Protein AF-A0A2G6L4A6-F1 (afdb_monomer)

Structure (mmCIF, N/CA/C/O backbone):
data_AF-A0A2G6L4A6-F1
#
_entry.id   AF-A0A2G6L4A6-F1
#
loop_
_atom_site.group_PDB
_atom_site.id
_atom_site.type_symbol
_atom_site.label_atom_id
_atom_site.label_alt_id
_atom_site.label_comp_id
_atom_site.label_asym_id
_atom_site.label_entity_id
_atom_site.label_seq_id
_atom_site.pdbx_PDB_ins_code
_atom_site.Cartn_x
_atom_site.Cartn_y
_atom_site.Cartn_z
_atom_site.occupancy
_atom_site.B_iso_or_equiv
_atom_site.auth_seq_id
_atom_site.auth_comp_id
_atom_site.auth_asym_id
_atom_site.auth_atom_id
_atom_site.pdbx_PDB_model_num
ATOM 1 N N . MET A 1 1 ? -27.664 3.926 20.591 1.00 35.62 1 MET A N 1
ATOM 2 C CA . MET A 1 1 ? -26.324 3.433 20.212 1.00 35.62 1 MET A CA 1
ATOM 3 C C . MET A 1 1 ? -25.986 2.309 21.169 1.00 35.62 1 MET A C 1
ATOM 5 O O . MET A 1 1 ? -25.977 2.562 22.364 1.00 35.62 1 MET A O 1
ATOM 9 N N . SER A 1 2 ? -25.833 1.074 20.692 1.00 29.83 2 SER A N 1
ATOM 10 C CA . SER A 1 2 ? -25.325 -0.021 21.523 1.00 29.83 2 SER A CA 1
ATOM 11 C C . SER A 1 2 ? -23.903 0.326 21.963 1.00 29.83 2 SER A C 1
ATOM 13 O O . SER A 1 2 ? -23.045 0.570 21.116 1.00 29.83 2 SER A O 1
ATOM 15 N N . GLU A 1 3 ? -23.652 0.398 23.272 1.00 33.78 3 GLU A N 1
ATOM 16 C CA . GLU A 1 3 ? -22.296 0.575 23.795 1.00 33.78 3 GLU A CA 1
ATOM 17 C C . GLU A 1 3 ? -21.482 -0.693 23.519 1.00 33.78 3 GLU A C 1
ATOM 19 O O . GLU A 1 3 ? -21.515 -1.672 24.265 1.00 33.78 3 GLU A O 1
ATOM 24 N N . HIS A 1 4 ? -20.762 -0.701 22.400 1.00 46.22 4 HIS A N 1
ATOM 25 C CA . HIS A 1 4 ? -19.721 -1.687 22.159 1.00 46.22 4 HIS A CA 1
ATOM 26 C C . HIS A 1 4 ? -18.515 -1.309 23.019 1.00 46.22 4 HIS A C 1
ATOM 28 O O . HIS A 1 4 ? -17.746 -0.414 22.676 1.00 46.22 4 HIS A O 1
ATOM 34 N N . HIS A 1 5 ? -18.354 -1.974 24.163 1.00 50.88 5 HIS A N 1
ATOM 35 C CA . HIS A 1 5 ? -17.151 -1.818 24.971 1.00 50.88 5 HIS A CA 1
ATOM 36 C C . HIS A 1 5 ? -15.951 -2.387 24.201 1.00 50.88 5 HIS A C 1
ATOM 38 O O . HIS A 1 5 ? -15.942 -3.549 23.782 1.00 50.88 5 HIS A O 1
ATOM 44 N N . HIS A 1 6 ? -14.927 -1.565 24.002 1.00 52.50 6 HIS A N 1
ATOM 45 C CA . HIS A 1 6 ? -13.657 -1.977 23.420 1.00 52.50 6 HIS A CA 1
ATOM 46 C C . HIS A 1 6 ? -12.629 -2.106 24.541 1.00 52.50 6 HIS A C 1
ATOM 48 O O . HIS A 1 6 ? -12.447 -1.175 25.319 1.00 52.50 6 HIS A O 1
ATOM 54 N N . ASN A 1 7 ? -11.949 -3.249 24.621 1.00 60.41 7 ASN A N 1
ATOM 55 C CA . ASN A 1 7 ? -10.853 -3.466 25.565 1.00 60.41 7 ASN A CA 1
ATOM 56 C C . ASN A 1 7 ? -9.600 -3.903 24.804 1.00 60.41 7 ASN A C 1
ATOM 58 O O . ASN A 1 7 ? -9.713 -4.502 23.730 1.00 60.41 7 ASN A O 1
ATOM 62 N N . PRO A 1 8 ? -8.400 -3.606 25.331 1.00 62.50 8 PRO A N 1
ATOM 63 C CA . PRO A 1 8 ? -7.176 -4.178 24.789 1.00 62.50 8 PRO A CA 1
ATOM 64 C C . PRO A 1 8 ? -7.245 -5.708 24.826 1.00 62.50 8 PRO A C 1
ATOM 66 O O . PRO A 1 8 ? -7.778 -6.277 25.780 1.00 62.50 8 PRO A O 1
ATOM 69 N N . LEU A 1 9 ? -6.674 -6.376 23.813 1.00 57.53 9 LEU A N 1
ATOM 70 C CA . LEU A 1 9 ? -6.634 -7.847 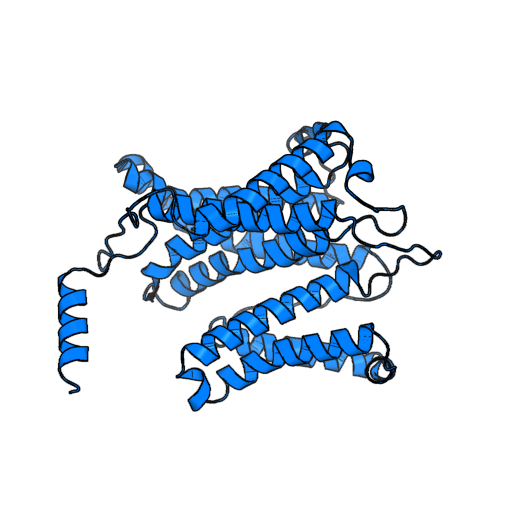23.755 1.00 57.53 9 LEU A CA 1
ATOM 71 C C . LEU A 1 9 ? -5.981 -8.446 25.019 1.00 57.53 9 LEU A C 1
ATOM 73 O O . LEU A 1 9 ? -6.350 -9.532 25.462 1.00 57.53 9 LEU A O 1
ATOM 77 N N . GLY A 1 10 ? -5.027 -7.723 25.617 1.00 58.59 10 GLY A N 1
ATOM 78 C CA . GLY A 1 10 ? -4.290 -8.172 26.795 1.00 58.59 10 GLY A CA 1
ATOM 79 C C . GLY A 1 10 ? -3.358 -9.360 26.512 1.00 58.59 10 GLY A C 1
ATOM 80 O O . GLY A 1 10 ? -3.220 -9.831 25.383 1.00 58.59 10 GLY A O 1
ATOM 81 N N . GLY A 1 11 ? -2.671 -9.833 27.556 1.00 67.69 11 GLY A N 1
ATOM 82 C CA . GLY A 1 11 ? -1.739 -10.967 27.489 1.00 67.69 11 GLY A CA 1
ATOM 83 C C . GLY A 1 11 ? -0.260 -10.582 27.341 1.00 67.69 11 GLY A C 1
ATOM 84 O O . GLY A 1 11 ? 0.119 -9.416 27.434 1.00 67.69 11 GLY A O 1
ATOM 85 N N . ARG A 1 12 ? 0.608 -11.587 27.145 1.00 71.25 12 ARG A N 1
ATOM 86 C CA . ARG A 1 12 ? 2.060 -11.379 26.991 1.00 71.25 12 ARG A CA 1
ATOM 87 C C . ARG A 1 12 ? 2.356 -10.589 25.713 1.00 71.25 12 ARG A C 1
ATOM 89 O O . ARG A 1 12 ? 1.907 -10.971 24.628 1.00 71.25 12 ARG A O 1
ATOM 96 N N . LEU A 1 13 ? 3.143 -9.518 25.837 1.00 70.12 13 LEU A N 1
ATOM 97 C CA . LEU A 1 13 ? 3.576 -8.694 24.700 1.00 70.12 13 LEU A CA 1
ATOM 98 C C . LEU A 1 13 ? 4.351 -9.538 23.680 1.00 70.12 13 LEU A C 1
ATOM 100 O O . LEU A 1 13 ? 3.986 -9.550 22.506 1.00 70.12 13 LEU A O 1
ATOM 104 N N . LEU A 1 14 ? 5.298 -10.353 24.154 1.00 72.50 14 LEU A N 1
ATOM 105 C CA . LEU A 1 14 ? 5.966 -11.393 23.372 1.00 72.50 14 LEU A CA 1
ATOM 106 C C . LEU A 1 14 ? 5.054 -12.621 23.216 1.00 72.50 14 LEU A C 1
ATOM 108 O O . LEU A 1 14 ? 4.842 -13.379 24.163 1.00 72.50 14 LEU A O 1
ATOM 112 N N . ASN A 1 15 ? 4.507 -12.814 22.017 1.00 79.19 15 ASN A N 1
ATOM 113 C CA . ASN A 1 15 ? 3.838 -14.047 21.597 1.00 79.19 15 ASN A CA 1
ATOM 114 C C . ASN A 1 15 ? 4.601 -14.685 20.431 1.00 79.19 15 ASN A C 1
ATOM 116 O O . ASN A 1 15 ? 5.436 -14.043 19.801 1.00 79.19 15 ASN A O 1
ATOM 120 N N . TRP A 1 16 ? 4.300 -15.950 20.138 1.00 81.12 16 TRP A N 1
ATOM 121 C CA . TRP A 1 16 ? 4.987 -16.690 19.081 1.00 81.12 16 TRP A CA 1
ATOM 122 C C . TRP A 1 16 ? 4.927 -16.007 17.698 1.00 81.12 16 TRP A C 1
ATOM 124 O O . TRP A 1 16 ? 5.981 -15.909 17.078 1.00 81.12 16 TRP A O 1
ATOM 134 N N . PRO A 1 17 ? 3.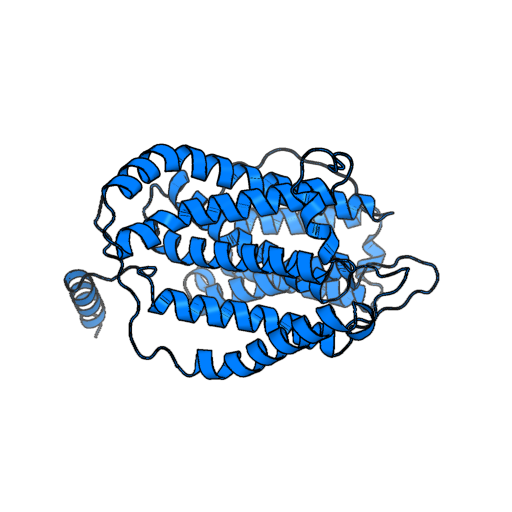792 -15.425 17.244 1.00 81.25 17 PRO A N 1
ATOM 135 C CA . PRO A 1 17 ? 3.774 -14.655 15.998 1.00 81.25 17 PRO A CA 1
ATOM 136 C C . PRO A 1 17 ? 4.745 -13.467 16.004 1.00 81.25 17 PRO A C 1
ATOM 138 O O . PRO A 1 17 ? 5.499 -13.295 15.054 1.00 81.25 17 PRO A O 1
ATOM 141 N N . LEU A 1 18 ? 4.793 -12.680 17.087 1.00 85.56 18 LEU A N 1
ATOM 142 C CA . LEU A 1 18 ? 5.739 -11.565 17.191 1.00 85.56 18 LEU A CA 1
ATOM 143 C C . LEU A 1 18 ? 7.190 -12.059 17.212 1.00 85.56 18 LEU A C 1
ATOM 145 O O . LEU A 1 18 ? 8.043 -11.455 16.581 1.00 85.56 18 LEU A O 1
ATOM 149 N N . LEU A 1 19 ? 7.470 -13.170 17.896 1.00 87.06 19 LEU A N 1
ATOM 150 C CA . LEU A 1 19 ? 8.800 -13.788 17.907 1.00 87.06 19 LEU A CA 1
ATOM 151 C C . LEU A 1 19 ? 9.217 -14.318 16.532 1.00 87.06 19 LEU A C 1
ATOM 153 O O . LEU A 1 19 ? 10.398 -14.287 16.211 1.00 87.06 19 LEU A O 1
ATOM 157 N N . PHE A 1 20 ? 8.262 -14.787 15.730 1.00 90.62 20 PHE A N 1
ATOM 158 C CA . PHE A 1 20 ? 8.510 -15.238 14.366 1.00 90.62 20 PHE A CA 1
ATOM 159 C C . PHE A 1 20 ? 8.823 -14.069 13.422 1.00 90.62 20 PHE A C 1
ATOM 161 O O . PHE A 1 20 ? 9.765 -14.156 12.642 1.00 90.62 20 PHE A O 1
ATOM 168 N N . PHE A 1 21 ? 8.074 -12.962 13.510 1.00 90.69 21 PHE A N 1
ATOM 169 C CA . PHE A 1 21 ? 8.280 -11.792 12.646 1.00 90.69 21 PHE A CA 1
ATOM 170 C C . PHE A 1 21 ? 9.405 -10.858 13.118 1.00 90.69 21 PHE A C 1
ATOM 172 O O . PHE A 1 21 ? 9.995 -10.160 12.296 1.00 90.69 21 PHE A O 1
ATOM 179 N N . ALA A 1 22 ? 9.756 -10.860 14.407 1.00 89.50 22 ALA A N 1
ATOM 180 C CA . ALA A 1 22 ? 10.770 -9.962 14.961 1.00 89.50 22 ALA A CA 1
ATOM 181 C C . ALA A 1 22 ? 12.151 -10.059 14.277 1.00 89.50 22 ALA A C 1
ATOM 183 O O . ALA A 1 22 ? 12.719 -9.006 13.995 1.00 89.50 22 ALA A O 1
ATOM 184 N N . PRO A 1 23 ? 12.705 -11.247 13.952 1.00 92.38 23 PRO A N 1
ATOM 185 C CA . PRO A 1 23 ? 13.964 -11.348 13.213 1.00 92.38 23 PRO A CA 1
ATOM 186 C C . PRO A 1 23 ? 13.912 -10.671 11.842 1.00 92.38 23 PRO A C 1
ATOM 188 O O . PRO A 1 23 ? 14.827 -9.931 11.492 1.00 92.38 23 PRO A O 1
ATOM 191 N N . PHE A 1 24 ? 12.824 -10.864 11.093 1.00 93.25 24 PHE A N 1
ATOM 192 C CA . PHE A 1 24 ? 12.630 -10.226 9.790 1.00 93.25 24 PHE A CA 1
ATOM 193 C C . PHE A 1 24 ? 12.478 -8.710 9.925 1.00 93.25 24 PHE A C 1
ATOM 195 O O . PHE A 1 24 ? 13.078 -7.968 9.156 1.00 93.25 24 PHE A O 1
ATOM 202 N N . ALA A 1 25 ? 11.753 -8.244 10.945 1.00 91.25 25 ALA A N 1
ATOM 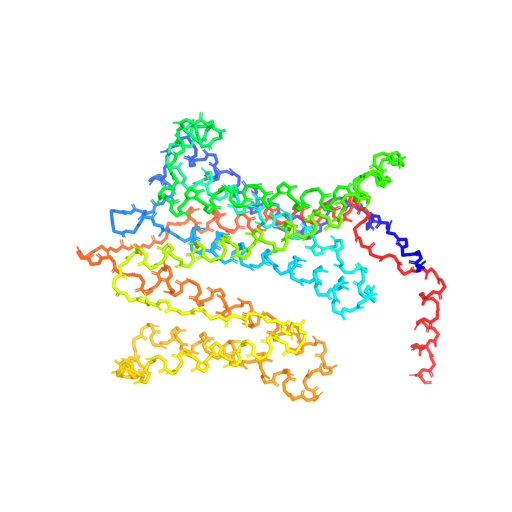203 C CA . ALA A 1 25 ? 11.630 -6.820 11.236 1.00 91.25 25 ALA A CA 1
ATOM 204 C C . ALA A 1 25 ? 12.990 -6.190 11.590 1.00 91.25 25 ALA A C 1
ATOM 206 O O . ALA A 1 25 ? 13.319 -5.115 11.095 1.00 91.25 25 ALA A O 1
ATOM 207 N N . MET A 1 26 ? 13.813 -6.871 12.395 1.00 92.25 26 MET A N 1
ATOM 208 C CA . MET A 1 26 ? 15.169 -6.415 12.728 1.00 92.25 26 MET A CA 1
ATOM 209 C C . MET A 1 26 ? 16.087 -6.385 11.501 1.00 92.25 26 MET A C 1
ATOM 211 O O . MET A 1 26 ? 16.837 -5.425 11.338 1.00 92.25 26 MET A O 1
ATOM 215 N N . LEU A 1 27 ? 16.007 -7.390 10.624 1.00 92.50 27 LEU A N 1
ATOM 216 C CA . LEU A 1 27 ? 16.732 -7.395 9.350 1.00 92.50 27 LEU A CA 1
ATOM 217 C C . LEU A 1 27 ? 16.280 -6.246 8.442 1.00 92.50 27 LEU A C 1
ATOM 219 O O . LEU A 1 27 ? 17.127 -5.547 7.898 1.00 92.50 27 LEU A O 1
ATOM 223 N N . GLY A 1 28 ? 14.974 -5.991 8.338 1.00 90.75 28 GLY A N 1
ATOM 224 C CA . GLY A 1 28 ? 14.438 -4.848 7.595 1.00 90.75 28 GLY A CA 1
ATOM 225 C C . GLY A 1 28 ? 14.983 -3.518 8.110 1.00 90.75 28 GLY A C 1
ATOM 226 O O . GLY A 1 28 ? 15.489 -2.714 7.334 1.00 90.75 28 GLY A O 1
ATOM 227 N N . ILE A 1 29 ? 14.966 -3.316 9.431 1.00 90.69 29 ILE A N 1
ATOM 228 C CA . ILE A 1 29 ? 15.546 -2.128 10.074 1.00 90.69 29 ILE A CA 1
ATOM 229 C C . ILE A 1 29 ? 17.046 -2.018 9.769 1.00 90.69 29 ILE A C 1
ATOM 231 O O . ILE A 1 29 ? 17.529 -0.936 9.443 1.00 90.69 29 ILE A O 1
ATOM 235 N N . PHE A 1 30 ? 17.787 -3.124 9.835 1.00 92.62 30 PHE A N 1
ATOM 236 C CA . PHE A 1 30 ? 19.209 -3.138 9.501 1.00 92.62 30 PHE A CA 1
ATOM 237 C C . PHE A 1 30 ? 19.462 -2.703 8.050 1.00 92.62 30 PHE A C 1
ATOM 239 O O . PHE A 1 30 ? 20.295 -1.828 7.817 1.00 92.62 30 PHE A O 1
ATOM 246 N N . VAL A 1 31 ? 18.711 -3.246 7.088 1.00 91.00 31 VAL A N 1
ATOM 247 C CA . VAL A 1 31 ? 18.835 -2.880 5.668 1.00 91.00 31 VAL A CA 1
ATOM 248 C C . VAL A 1 31 ? 18.434 -1.417 5.433 1.00 91.00 31 VAL A C 1
ATOM 250 O O . VAL A 1 31 ? 19.096 -0.715 4.671 1.00 91.00 31 VAL A O 1
ATOM 253 N N . ILE A 1 32 ? 17.422 -0.910 6.146 1.00 90.12 32 ILE A N 1
ATOM 254 C CA . ILE A 1 32 ? 17.046 0.514 6.143 1.00 90.12 32 ILE A CA 1
ATOM 255 C C . ILE A 1 32 ? 18.236 1.389 6.563 1.00 90.12 32 ILE A C 1
ATOM 257 O O . ILE A 1 32 ? 18.569 2.356 5.877 1.00 90.12 32 ILE A O 1
ATOM 261 N N . PHE A 1 33 ? 18.922 1.049 7.657 1.00 90.44 33 PHE A N 1
ATOM 262 C CA . PHE A 1 33 ? 20.107 1.795 8.090 1.00 90.44 33 PHE A CA 1
ATOM 263 C C . PHE A 1 33 ? 21.274 1.662 7.108 1.00 90.44 33 PHE A C 1
ATOM 265 O O . PHE A 1 33 ? 21.922 2.664 6.802 1.00 90.44 33 PHE A O 1
ATOM 272 N N . HIS A 1 34 ? 21.509 0.461 6.573 1.00 90.38 34 HIS A N 1
ATOM 273 C CA . HIS A 1 34 ? 22.522 0.220 5.545 1.00 90.38 34 HIS A CA 1
ATOM 274 C C . HIS A 1 34 ? 22.293 1.133 4.331 1.00 90.38 34 HIS A C 1
ATOM 276 O O . HIS A 1 34 ? 23.190 1.873 3.926 1.00 90.38 34 HIS A O 1
ATOM 282 N N . ARG A 1 35 ? 21.049 1.203 3.842 1.00 89.50 35 ARG A N 1
ATOM 283 C CA . ARG A 1 35 ? 20.628 2.113 2.772 1.00 89.50 35 ARG A CA 1
ATOM 284 C C . ARG A 1 35 ? 20.931 3.569 3.112 1.00 89.50 35 ARG A C 1
ATOM 286 O O . ARG A 1 35 ? 21.488 4.285 2.283 1.00 89.50 35 ARG A O 1
ATOM 293 N N . LEU A 1 36 ? 20.534 4.044 4.295 1.00 88.88 36 LEU A N 1
ATOM 294 C CA . LEU A 1 36 ? 20.667 5.463 4.662 1.00 88.88 36 LEU A CA 1
ATOM 295 C C . LEU A 1 36 ? 22.125 5.931 4.750 1.00 88.88 36 LEU A C 1
ATOM 297 O O . LEU A 1 36 ? 22.382 7.111 4.509 1.00 88.88 36 LEU A O 1
ATOM 301 N N . ILE A 1 37 ? 23.048 5.022 5.078 1.00 89.44 37 ILE A N 1
ATOM 302 C CA . ILE A 1 37 ? 24.478 5.309 5.247 1.00 89.44 37 ILE A CA 1
ATOM 303 C C . ILE A 1 37 ? 25.246 5.133 3.931 1.00 89.44 37 ILE A C 1
ATOM 305 O O . ILE A 1 37 ? 26.029 6.005 3.562 1.00 89.44 37 ILE A O 1
ATOM 309 N N . PHE A 1 38 ? 25.026 4.024 3.218 1.00 88.69 38 PHE A N 1
ATOM 310 C CA . PHE A 1 38 ? 25.814 3.646 2.035 1.00 88.69 38 PHE A CA 1
ATOM 311 C C . PHE A 1 38 ? 25.158 4.034 0.700 1.00 88.69 38 PHE A C 1
ATOM 313 O O . PHE A 1 38 ? 25.783 3.932 -0.355 1.00 88.69 38 PHE A O 1
ATOM 320 N N . GLY A 1 39 ? 23.923 4.536 0.736 1.00 86.94 39 GLY A N 1
ATOM 321 C CA . GLY A 1 39 ? 23.181 4.999 -0.433 1.00 86.94 39 GLY A CA 1
ATOM 322 C C . GLY A 1 39 ? 22.364 3.904 -1.123 1.00 86.94 39 GLY A C 1
ATOM 323 O O . GLY A 1 39 ? 22.416 2.725 -0.780 1.00 86.94 39 GLY A O 1
ATOM 324 N N . ILE A 1 40 ? 21.578 4.309 -2.126 1.00 85.00 40 ILE A N 1
ATOM 325 C CA . ILE A 1 40 ? 20.587 3.433 -2.773 1.00 85.00 40 ILE A CA 1
ATOM 326 C C . ILE A 1 40 ? 21.228 2.300 -3.591 1.00 85.00 40 ILE A C 1
ATOM 328 O O . ILE A 1 40 ? 20.715 1.186 -3.601 1.00 85.00 40 ILE A O 1
ATOM 332 N N . GLY A 1 41 ? 22.380 2.552 -4.223 1.00 83.75 41 GLY A N 1
ATOM 333 C CA . GLY A 1 41 ? 23.077 1.561 -5.053 1.00 83.75 41 GLY A CA 1
ATOM 334 C C . GLY A 1 41 ? 23.740 0.431 -4.256 1.00 83.75 41 GLY A C 1
ATOM 335 O O . GLY A 1 41 ? 24.021 -0.629 -4.816 1.00 83.75 41 GLY A O 1
ATOM 336 N N . ALA A 1 42 ? 23.960 0.623 -2.949 1.00 85.12 42 ALA A N 1
A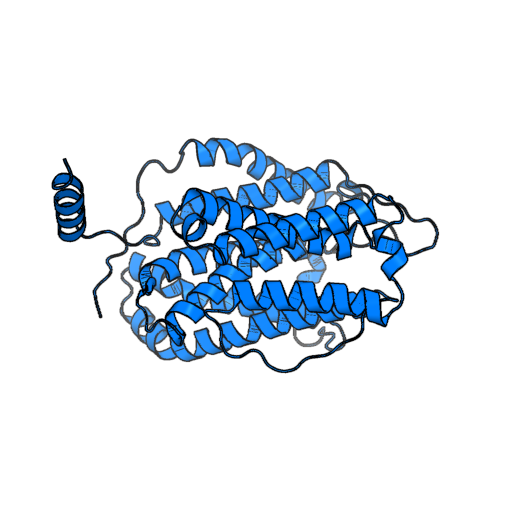TOM 337 C CA . ALA A 1 42 ? 24.450 -0.440 -2.072 1.00 85.12 42 ALA A CA 1
ATOM 338 C C . ALA A 1 42 ? 23.397 -1.546 -1.907 1.00 85.12 42 ALA A C 1
ATOM 340 O O . ALA A 1 42 ? 23.730 -2.726 -1.932 1.00 85.12 42 ALA A O 1
ATOM 341 N N . VAL A 1 43 ? 22.127 -1.143 -1.830 1.00 86.94 43 VAL A N 1
ATOM 342 C CA . VAL A 1 43 ? 21.001 -2.014 -1.469 1.00 86.94 43 VAL A CA 1
ATOM 343 C C . VAL A 1 43 ? 20.209 -2.471 -2.693 1.00 86.94 43 VAL A C 1
ATOM 345 O O . VAL A 1 43 ? 19.591 -3.530 -2.662 1.00 86.94 43 VAL A O 1
ATOM 348 N N . THR A 1 44 ? 20.274 -1.716 -3.795 1.00 86.69 44 THR A N 1
ATOM 349 C CA . THR A 1 44 ? 19.499 -1.987 -5.016 1.00 86.69 44 THR A CA 1
ATOM 350 C C . THR A 1 44 ? 20.338 -2.251 -6.247 1.00 86.69 44 THR A C 1
ATOM 352 O O . THR A 1 44 ? 21.497 -1.835 -6.315 1.00 86.69 44 THR A O 1
ATOM 355 N N . ASP A 1 45 ? 19.723 -2.892 -7.240 1.00 86.88 45 ASP A N 1
ATOM 356 C CA . ASP A 1 45 ? 20.225 -2.959 -8.620 1.00 86.88 45 ASP A CA 1
ATOM 357 C C . ASP A 1 45 ? 19.535 -1.964 -9.571 1.00 86.88 45 ASP A C 1
ATOM 359 O O . ASP A 1 45 ? 19.397 -2.216 -10.770 1.00 86.88 45 ASP A O 1
ATOM 363 N N . LEU A 1 46 ? 19.064 -0.826 -9.045 1.00 86.31 46 LEU A N 1
ATOM 364 C CA . LEU A 1 46 ? 18.441 0.209 -9.871 1.00 86.31 46 LEU A CA 1
ATOM 365 C C . LEU A 1 46 ? 19.435 0.768 -10.888 1.00 86.31 46 LEU A C 1
ATOM 367 O O . LEU A 1 46 ? 20.626 0.939 -10.616 1.00 86.31 46 LEU A O 1
ATOM 371 N N . ASN A 1 47 ? 18.923 1.110 -12.065 1.00 84.81 47 ASN A N 1
ATOM 372 C CA . ASN A 1 47 ? 19.714 1.671 -13.153 1.00 84.81 47 ASN A CA 1
ATOM 373 C C . ASN A 1 47 ? 18.931 2.757 -13.900 1.00 84.81 47 ASN A C 1
ATOM 375 O O . ASN A 1 47 ? 17.773 3.028 -13.599 1.00 84.81 47 ASN A O 1
ATOM 379 N N . GLY A 1 48 ? 19.573 3.396 -14.882 1.00 78.88 48 GLY A N 1
ATOM 380 C CA . GLY A 1 48 ? 18.979 4.513 -15.624 1.00 78.88 48 GLY A CA 1
ATOM 381 C C . GLY A 1 48 ? 17.672 4.183 -16.358 1.00 78.88 48 GLY A C 1
ATOM 382 O O . GLY A 1 48 ? 16.909 5.101 -16.638 1.00 78.88 48 GLY A O 1
ATOM 383 N N . GLY A 1 49 ? 17.402 2.905 -16.648 1.00 76.75 49 GLY A N 1
ATOM 384 C CA . GLY A 1 49 ? 16.140 2.454 -17.237 1.00 76.75 49 GLY A CA 1
ATOM 385 C C . GLY A 1 49 ? 15.098 2.009 -16.207 1.00 76.75 49 GLY A C 1
ATOM 386 O O . GLY A 1 49 ? 13.909 2.250 -16.406 1.00 76.75 49 GLY A O 1
ATOM 387 N N . TYR A 1 50 ? 15.530 1.388 -15.106 1.00 80.56 50 TYR A N 1
ATOM 388 C CA . TYR A 1 50 ? 14.670 0.924 -14.011 1.00 80.56 50 TYR A CA 1
ATOM 389 C C . TYR A 1 50 ? 14.900 1.782 -12.762 1.00 80.56 50 TYR A C 1
ATOM 391 O O . TYR A 1 50 ? 15.706 1.412 -11.903 1.00 80.56 50 TYR A O 1
ATOM 399 N N . PRO A 1 51 ? 14.212 2.937 -12.655 1.00 78.81 51 PRO A N 1
ATOM 400 C CA . PRO A 1 51 ? 14.331 3.821 -11.501 1.00 78.81 51 PRO A CA 1
ATOM 401 C C . PRO A 1 51 ? 13.575 3.296 -10.276 1.00 78.81 51 PRO A C 1
ATOM 403 O O . PRO A 1 51 ? 13.869 3.729 -9.166 1.00 78.81 51 PRO A O 1
ATOM 406 N N . TRP A 1 52 ? 12.626 2.371 -10.463 1.00 79.56 52 TRP A N 1
ATOM 407 C CA . TRP A 1 52 ? 11.854 1.742 -9.392 1.00 79.56 52 TRP A CA 1
ATOM 408 C C . TRP A 1 52 ? 12.058 0.237 -9.382 1.00 79.56 52 TRP A C 1
ATOM 410 O O . TRP A 1 52 ? 11.948 -0.428 -10.411 1.00 79.56 52 TRP A O 1
ATOM 420 N N . GLY A 1 53 ? 12.343 -0.276 -8.190 1.00 80.44 53 GLY A N 1
ATOM 421 C CA . GLY A 1 53 ? 12.619 -1.684 -7.955 1.00 80.44 53 GLY A CA 1
ATOM 422 C C . GLY A 1 53 ? 11.467 -2.385 -7.254 1.00 80.44 53 GLY A C 1
ATOM 423 O O . GLY A 1 53 ? 10.352 -1.866 -7.130 1.00 80.44 53 GLY A O 1
ATOM 424 N N . LEU A 1 54 ? 11.767 -3.574 -6.743 1.00 84.56 54 LEU A N 1
ATOM 425 C CA . LEU A 1 54 ? 10.821 -4.437 -6.054 1.00 84.56 54 LEU A CA 1
ATOM 426 C C . LEU A 1 54 ? 10.135 -3.725 -4.887 1.00 84.56 54 LEU A C 1
ATOM 428 O O . LEU A 1 54 ? 8.924 -3.857 -4.741 1.00 84.56 54 LEU A O 1
ATOM 432 N N . TRP A 1 55 ? 10.863 -2.937 -4.095 1.00 80.88 55 TRP A N 1
ATOM 433 C CA . TRP A 1 55 ? 10.284 -2.290 -2.918 1.00 80.88 55 TRP A CA 1
ATOM 434 C C . TRP A 1 55 ? 9.253 -1.201 -3.262 1.00 80.88 55 TRP A C 1
ATOM 436 O O . TRP A 1 55 ? 8.308 -0.992 -2.509 1.00 80.88 55 TRP A O 1
ATOM 446 N N . ILE A 1 56 ? 9.350 -0.529 -4.420 1.00 81.50 56 ILE A N 1
ATOM 447 C CA . ILE A 1 56 ? 8.322 0.440 -4.844 1.00 81.50 56 ILE A CA 1
ATOM 448 C C . ILE A 1 56 ? 7.144 -0.315 -5.446 1.00 81.50 56 ILE A C 1
ATOM 450 O O . ILE A 1 56 ? 5.991 -0.052 -5.099 1.00 81.50 56 ILE A O 1
ATOM 454 N N . ALA A 1 57 ? 7.434 -1.295 -6.304 1.00 79.50 57 ALA A N 1
ATOM 455 C CA . ALA A 1 57 ? 6.436 -2.163 -6.919 1.00 79.50 57 ALA A CA 1
ATOM 456 C C . ALA A 1 57 ? 5.578 -2.902 -5.883 1.00 79.50 57 ALA A C 1
ATOM 458 O O . ALA A 1 57 ? 4.372 -3.041 -6.062 1.00 79.50 57 ALA A O 1
ATOM 459 N N . PHE A 1 58 ? 6.182 -3.365 -4.793 1.00 82.88 58 PHE A N 1
ATOM 460 C CA . PHE A 1 58 ? 5.506 -4.142 -3.767 1.00 82.88 58 PHE A CA 1
ATOM 461 C C . PHE A 1 58 ? 5.091 -3.275 -2.572 1.00 82.88 58 PHE A C 1
ATOM 463 O O . PHE A 1 58 ? 3.897 -3.095 -2.341 1.00 82.88 58 PHE A O 1
ATOM 470 N N . ASP A 1 59 ? 6.031 -2.679 -1.834 1.00 80.00 59 ASP A N 1
ATOM 471 C CA . ASP A 1 59 ? 5.710 -2.025 -0.555 1.00 80.00 59 ASP A CA 1
ATOM 472 C C . ASP A 1 59 ? 4.875 -0.755 -0.748 1.00 80.00 59 ASP A C 1
ATOM 474 O O . ASP A 1 59 ? 3.928 -0.505 0.001 1.00 80.00 59 ASP A O 1
ATOM 478 N N . LEU A 1 60 ? 5.180 0.037 -1.780 1.00 80.00 60 LEU A N 1
ATOM 479 C CA . LEU A 1 60 ? 4.420 1.250 -2.061 1.00 80.00 60 LEU A CA 1
ATOM 480 C C . LEU A 1 60 ? 3.159 0.947 -2.872 1.00 80.00 60 LEU A C 1
ATOM 482 O O . LEU A 1 60 ? 2.061 1.293 -2.450 1.00 80.00 60 LEU A O 1
ATOM 486 N N . LEU A 1 61 ? 3.281 0.298 -4.027 1.00 72.94 61 LEU A N 1
ATOM 487 C CA . LEU A 1 61 ? 2.159 0.125 -4.951 1.00 72.94 61 LEU A CA 1
ATOM 488 C C . LEU A 1 61 ? 1.163 -0.945 -4.492 1.00 72.94 61 LEU A C 1
ATOM 490 O O . LEU A 1 61 ? -0.042 -0.697 -4.529 1.00 72.94 61 LEU A O 1
ATOM 494 N N . VAL A 1 62 ? 1.618 -2.112 -4.041 1.00 77.19 62 VAL A N 1
ATOM 495 C CA . VAL A 1 62 ? 0.716 -3.155 -3.522 1.00 77.19 62 VAL A CA 1
ATOM 496 C C . VAL A 1 62 ? 0.306 -2.832 -2.085 1.00 77.19 62 VAL A C 1
ATOM 498 O O . VAL A 1 62 ? -0.889 -2.797 -1.783 1.00 77.19 62 VAL A O 1
ATOM 501 N N . GLY A 1 63 ? 1.278 -2.526 -1.221 1.00 78.00 63 GLY A N 1
ATOM 502 C CA . GLY A 1 63 ? 1.063 -2.295 0.209 1.00 78.00 63 GLY A CA 1
ATOM 503 C C . GLY A 1 63 ? 0.082 -1.159 0.504 1.00 78.00 63 GLY A C 1
ATOM 504 O O . GLY A 1 63 ? -0.895 -1.360 1.230 1.00 78.00 63 GLY A O 1
ATOM 505 N N . THR A 1 64 ? 0.247 0.014 -0.121 1.00 76.62 64 THR A N 1
ATOM 506 C CA . THR A 1 64 ? -0.713 1.118 0.088 1.00 76.62 64 THR A CA 1
ATOM 507 C C . THR A 1 64 ? -2.094 0.811 -0.486 1.00 76.62 64 THR A C 1
ATOM 509 O O . THR A 1 64 ? -3.094 1.212 0.105 1.00 76.62 64 THR A O 1
ATOM 512 N N . GLY A 1 65 ? -2.173 0.045 -1.582 1.00 73.62 65 GLY A N 1
ATOM 513 C CA . GLY A 1 65 ? -3.440 -0.428 -2.145 1.00 73.62 65 GLY A CA 1
ATOM 514 C C . GLY A 1 65 ? -4.215 -1.319 -1.170 1.00 73.62 65 GLY A C 1
ATOM 515 O O . GLY A 1 65 ? -5.432 -1.189 -1.040 1.00 73.62 65 GLY A O 1
ATOM 516 N N . PHE A 1 66 ? -3.516 -2.177 -0.423 1.00 76.62 66 PHE A N 1
ATOM 517 C CA . PHE A 1 66 ? -4.122 -2.972 0.648 1.00 76.62 66 PHE A CA 1
ATOM 518 C C . PHE A 1 66 ? -4.518 -2.119 1.853 1.00 76.62 66 PHE A C 1
ATOM 520 O O . PHE A 1 66 ? -5.596 -2.323 2.420 1.00 76.62 66 PHE A O 1
ATOM 527 N N . ALA A 1 67 ? -3.709 -1.115 2.197 1.00 79.19 67 ALA A N 1
ATOM 528 C CA . ALA A 1 67 ? -4.015 -0.180 3.273 1.00 79.19 67 ALA A CA 1
ATOM 529 C C . ALA A 1 67 ? -5.333 0.583 3.023 1.00 79.19 67 ALA A C 1
ATOM 531 O O . ALA A 1 67 ? -6.102 0.801 3.962 1.00 79.19 67 ALA A O 1
ATOM 532 N N . CYS A 1 68 ? -5.670 0.898 1.760 1.00 73.56 68 CYS A N 1
ATOM 533 C CA . CYS A 1 68 ? -6.947 1.524 1.381 1.00 73.56 68 CYS A CA 1
ATOM 534 C C . CYS A 1 68 ? -8.186 0.742 1.853 1.00 73.56 68 CYS A C 1
ATOM 536 O O . CYS A 1 68 ? -9.243 1.340 2.079 1.00 73.56 68 CYS A O 1
ATOM 538 N N . GLY A 1 69 ? -8.078 -0.583 2.010 1.00 70.50 69 GLY A N 1
ATOM 539 C CA . GLY A 1 69 ? -9.192 -1.440 2.417 1.00 70.50 69 GLY A CA 1
ATOM 540 C C . GLY A 1 69 ? -9.772 -1.065 3.783 1.00 70.50 69 GLY A C 1
ATOM 541 O O . GLY A 1 69 ? -10.982 -1.177 3.988 1.00 70.50 69 GLY A O 1
ATOM 542 N N . GLY A 1 70 ? -8.939 -0.556 4.697 1.00 71.62 70 GLY A N 1
ATOM 543 C CA . GLY A 1 70 ? -9.388 -0.144 6.025 1.00 71.62 70 GLY A CA 1
ATOM 544 C C . GLY A 1 70 ? -10.325 1.067 5.991 1.00 71.62 70 GLY A C 1
ATOM 545 O O . GLY A 1 70 ? -11.365 1.073 6.652 1.00 71.62 70 GLY A O 1
ATOM 546 N N . TRP A 1 71 ? -10.004 2.048 5.148 1.00 72.38 71 TRP A N 1
ATOM 547 C CA . TRP A 1 71 ? -10.861 3.204 4.895 1.00 72.38 71 TRP A CA 1
ATOM 548 C C . TRP A 1 71 ? -12.133 2.836 4.124 1.00 72.38 71 TRP A C 1
ATOM 550 O O . TRP A 1 71 ? -13.227 3.235 4.525 1.00 72.38 71 TRP A O 1
ATOM 560 N N . ALA A 1 72 ? -12.022 2.022 3.069 1.00 71.06 72 ALA A N 1
ATOM 561 C CA . ALA A 1 72 ? -13.182 1.594 2.287 1.00 71.06 72 ALA A CA 1
ATOM 562 C C . ALA A 1 72 ? -14.206 0.844 3.158 1.00 71.06 72 ALA A C 1
ATOM 564 O O . ALA A 1 72 ? -15.418 1.051 3.035 1.00 71.06 72 ALA A O 1
ATOM 565 N N . LEU A 1 73 ? -13.724 0.017 4.092 1.00 70.31 73 LEU A N 1
ATOM 566 C CA . LEU A 1 73 ? -14.559 -0.657 5.081 1.00 70.31 73 LEU A CA 1
ATOM 567 C C . LEU A 1 73 ? -15.208 0.340 6.051 1.00 70.31 73 LEU A C 1
ATOM 569 O O . LEU A 1 73 ? -16.415 0.259 6.272 1.00 70.31 73 LEU A O 1
ATOM 573 N N . ALA A 1 74 ? -14.451 1.297 6.595 1.00 69.81 74 ALA A N 1
ATOM 574 C CA . ALA A 1 74 ? -14.995 2.325 7.484 1.00 69.81 74 ALA A CA 1
ATOM 575 C C . ALA A 1 74 ? -16.119 3.125 6.806 1.00 69.81 74 ALA A C 1
ATOM 577 O O . ALA A 1 74 ? -17.218 3.241 7.351 1.00 69.81 74 ALA A O 1
ATOM 578 N N . TRP A 1 75 ? -15.885 3.593 5.579 1.00 69.38 75 TRP A N 1
ATOM 579 C CA . TRP A 1 75 ? -16.869 4.331 4.791 1.00 69.38 75 TRP A CA 1
ATOM 580 C C . TRP A 1 75 ? -18.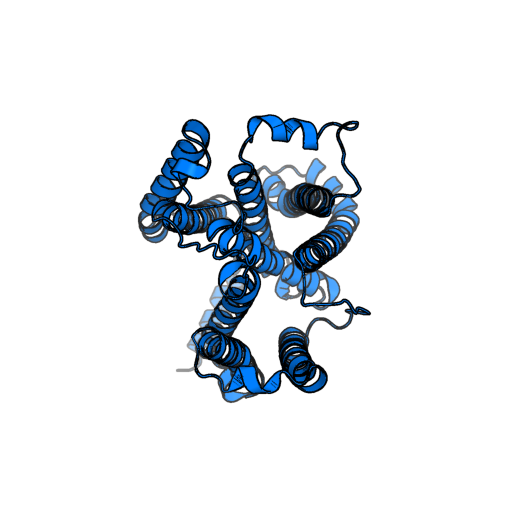112 3.490 4.487 1.00 69.38 75 TRP A C 1
ATOM 582 O O . TRP A 1 75 ? -19.237 3.947 4.684 1.00 69.38 75 TRP A O 1
ATOM 592 N N . THR A 1 76 ? -17.923 2.220 4.118 1.00 65.62 76 THR A N 1
ATOM 593 C CA . THR A 1 76 ? -19.029 1.280 3.896 1.00 65.62 76 THR A CA 1
ATOM 594 C C . THR A 1 76 ? -19.899 1.118 5.140 1.00 65.62 76 THR A C 1
ATOM 596 O O . THR A 1 76 ? -21.131 1.140 5.066 1.00 65.62 76 THR A O 1
ATOM 599 N N . VAL A 1 77 ? -19.265 0.990 6.304 1.00 66.06 77 VAL A N 1
ATOM 600 C CA . VAL A 1 77 ? -19.968 0.807 7.572 1.00 66.06 77 VAL A CA 1
ATOM 601 C C . VAL A 1 77 ? -20.737 2.063 7.986 1.00 66.06 77 VAL A C 1
ATOM 603 O O . VAL A 1 77 ? -21.873 1.944 8.451 1.00 66.06 77 VAL A O 1
ATOM 606 N N . TYR A 1 78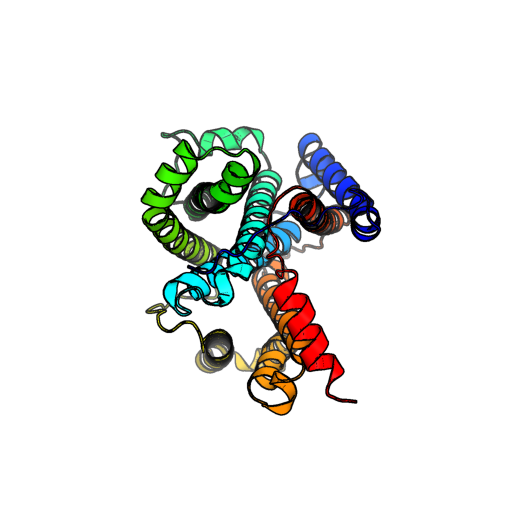 ? -20.146 3.247 7.810 1.00 67.69 78 TYR A N 1
ATOM 607 C CA . TYR A 1 78 ? -20.767 4.513 8.203 1.00 67.69 78 TYR A CA 1
ATOM 608 C C . TYR A 1 78 ? -21.852 4.993 7.233 1.00 67.69 78 TYR A C 1
ATOM 610 O O . TYR A 1 78 ? -22.877 5.490 7.692 1.00 67.69 78 TYR A O 1
ATOM 618 N N . VAL A 1 79 ? -21.650 4.839 5.921 1.00 66.75 79 VAL A N 1
ATOM 619 C CA . VAL A 1 79 ? -22.548 5.390 4.891 1.00 66.75 79 VAL A CA 1
ATOM 620 C C . VAL A 1 79 ? -23.616 4.389 4.461 1.00 66.75 79 VAL A C 1
ATOM 622 O O . VAL A 1 79 ? -24.798 4.721 4.470 1.00 66.75 79 VAL A O 1
ATOM 625 N N . PHE A 1 80 ? -23.232 3.159 4.109 1.00 62.03 80 PHE A N 1
ATOM 626 C CA . PHE A 1 80 ? -24.168 2.190 3.519 1.00 62.03 80 PHE A CA 1
ATOM 627 C C . PHE A 1 80 ? -24.832 1.279 4.549 1.00 62.03 80 PHE A C 1
ATOM 629 O O . PHE A 1 80 ? -25.972 0.866 4.362 1.00 62.03 80 PHE A O 1
ATOM 636 N N . ASN A 1 81 ? -24.140 0.970 5.645 1.00 61.50 81 ASN A N 1
ATOM 637 C CA . ASN A 1 81 ? -24.588 -0.047 6.596 1.00 61.50 81 ASN A CA 1
ATOM 638 C C . ASN A 1 81 ? -25.173 0.517 7.905 1.00 61.50 81 ASN A C 1
ATOM 640 O O . ASN A 1 81 ? -25.359 -0.225 8.870 1.00 61.50 81 ASN A O 1
ATOM 644 N N . GLN A 1 82 ? -25.410 1.833 7.976 1.00 59.69 82 GLN A N 1
ATOM 645 C CA . GLN A 1 82 ? -25.985 2.521 9.145 1.00 59.69 82 GLN A CA 1
ATOM 646 C C . GLN A 1 82 ? -25.318 2.148 10.492 1.00 59.69 82 GLN A C 1
ATOM 648 O O . GLN A 1 82 ? -25.958 2.153 11.542 1.00 59.69 82 GLN A O 1
ATOM 653 N N . GLY A 1 83 ? -24.027 1.792 10.480 1.00 59.72 83 GLY A N 1
ATOM 654 C CA . GLY A 1 83 ? -23.265 1.446 11.681 1.00 59.72 83 GLY A CA 1
ATOM 655 C C . GLY A 1 83 ? -23.423 0.018 12.227 1.00 59.72 83 GLY A C 1
ATOM 656 O O . GLY A 1 83 ? -22.869 -0.249 13.292 1.00 59.72 83 GLY A O 1
ATOM 657 N N . GLN A 1 84 ? -24.087 -0.931 11.546 1.00 55.66 84 GLN A N 1
ATOM 658 C CA . GLN A 1 84 ? -24.258 -2.295 12.099 1.00 55.66 84 GLN A CA 1
ATOM 659 C C . GLN A 1 84 ? -22.930 -3.040 12.345 1.00 55.66 84 GLN A C 1
ATOM 661 O O . GLN A 1 84 ? -22.814 -3.803 13.301 1.00 55.66 84 GLN A O 1
ATOM 666 N N . TYR A 1 85 ? -21.901 -2.792 11.526 1.00 61.50 85 TYR A N 1
ATOM 667 C CA . TYR A 1 85 ? -20.561 -3.386 11.677 1.00 61.50 85 TYR A CA 1
ATOM 668 C C . TYR A 1 85 ? -19.524 -2.404 12.241 1.00 61.50 85 TYR A C 1
ATOM 670 O O . TYR A 1 85 ? -18.331 -2.532 11.966 1.00 61.50 85 TYR A O 1
ATOM 678 N N . HIS A 1 86 ? -19.950 -1.426 13.049 1.00 65.00 86 HIS A N 1
ATOM 679 C CA . HIS A 1 86 ? -19.051 -0.421 13.637 1.00 65.00 86 HIS A CA 1
ATOM 680 C C . HIS A 1 86 ? -17.873 -1.039 14.413 1.00 65.00 86 HIS A C 1
ATOM 682 O O . HIS A 1 86 ? -16.761 -0.515 14.409 1.00 65.00 86 HIS A O 1
ATOM 688 N N . ALA A 1 87 ? -18.089 -2.223 14.987 1.00 62.31 87 ALA A N 1
ATOM 689 C CA . ALA A 1 87 ? -17.083 -3.039 15.656 1.00 62.31 87 ALA A CA 1
ATOM 690 C C . ALA A 1 87 ? -15.831 -3.354 14.801 1.00 62.31 87 ALA A C 1
ATOM 692 O O . ALA A 1 87 ? -14.755 -3.571 15.359 1.00 62.31 87 ALA A O 1
ATOM 693 N N . LEU A 1 88 ? -15.953 -3.365 13.468 1.00 66.56 88 LEU A N 1
ATOM 694 C CA . LEU A 1 88 ? -14.852 -3.636 12.537 1.00 66.56 88 LEU A CA 1
ATOM 695 C C . LEU A 1 88 ? -14.063 -2.381 12.145 1.00 66.56 88 LEU A C 1
ATOM 697 O O . LEU A 1 88 ? -12.974 -2.499 11.589 1.00 66.56 88 LEU A O 1
ATOM 701 N N . VAL A 1 89 ? -14.568 -1.185 12.458 1.00 71.81 89 VAL A N 1
ATOM 702 C CA . VAL A 1 89 ? -13.970 0.076 12.002 1.00 71.81 89 VAL A CA 1
ATOM 703 C C . VAL A 1 89 ? -12.637 0.354 12.697 1.00 71.81 89 VAL A C 1
ATOM 705 O O . VAL A 1 89 ? -11.665 0.680 12.027 1.00 71.81 89 VAL A O 1
ATOM 708 N N . ARG A 1 90 ? -12.536 0.175 14.023 1.00 76.12 90 ARG A N 1
ATOM 709 C CA . ARG A 1 90 ? -11.284 0.451 14.760 1.00 76.12 90 ARG A CA 1
ATOM 710 C C . ARG A 1 90 ? -10.112 -0.444 14.312 1.00 76.12 90 ARG A C 1
ATOM 712 O O . ARG A 1 90 ? -9.037 0.104 14.067 1.00 76.12 90 ARG A O 1
ATOM 719 N N . PRO A 1 91 ? -10.272 -1.778 14.156 1.00 70.69 91 PRO A N 1
ATOM 720 C CA . PRO A 1 91 ? -9.211 -2.632 13.613 1.00 70.69 91 PRO A CA 1
ATOM 721 C C . PRO A 1 91 ? -8.821 -2.285 12.173 1.00 70.69 91 PRO A C 1
ATOM 723 O O . PRO A 1 91 ? -7.645 -2.376 11.826 1.00 70.69 91 PRO A O 1
ATOM 726 N N . ALA A 1 92 ? -9.794 -1.880 11.353 1.00 74.88 92 ALA A N 1
ATOM 727 C CA . ALA A 1 92 ? -9.596 -1.515 9.955 1.00 74.88 92 ALA A CA 1
ATOM 728 C C . ALA A 1 92 ? -8.846 -0.185 9.798 1.00 74.88 92 ALA A C 1
ATOM 730 O O . ALA A 1 92 ? -7.881 -0.108 9.042 1.00 74.88 92 ALA A O 1
ATOM 731 N N . LEU A 1 93 ? -9.233 0.839 10.565 1.00 81.56 93 LEU A N 1
ATOM 732 C CA . LEU A 1 93 ? -8.540 2.128 10.610 1.00 81.56 93 LEU A CA 1
ATOM 733 C C . LEU A 1 93 ? -7.110 1.983 11.122 1.00 81.56 93 LEU A C 1
ATOM 735 O O . LEU A 1 93 ? -6.213 2.624 10.590 1.00 81.56 93 LEU A O 1
ATOM 739 N N . LEU A 1 94 ? -6.877 1.112 12.108 1.00 83.62 94 LEU A N 1
ATOM 740 C CA . LEU A 1 94 ? -5.526 0.827 12.580 1.00 83.62 94 LEU A CA 1
ATOM 741 C C . LEU A 1 94 ? -4.661 0.180 11.490 1.00 83.62 94 LEU A C 1
ATOM 743 O O . LEU A 1 94 ? -3.513 0.580 11.312 1.00 83.62 94 LEU A O 1
ATOM 747 N N . ALA A 1 95 ? -5.203 -0.812 10.777 1.00 80.75 95 ALA A N 1
ATOM 748 C CA . ALA A 1 95 ? -4.504 -1.449 9.662 1.00 80.75 95 ALA A CA 1
ATOM 749 C C . ALA A 1 95 ? -4.180 -0.426 8.560 1.00 80.75 95 ALA A C 1
ATOM 751 O O . ALA A 1 95 ? -3.043 -0.356 8.105 1.00 80.75 95 ALA A O 1
ATOM 752 N N . SER A 1 96 ? -5.144 0.434 8.214 1.00 83.81 96 SER A N 1
ATOM 753 C CA . SER A 1 96 ? -4.945 1.549 7.281 1.00 83.81 96 SER A CA 1
ATOM 754 C C . SER A 1 96 ? -3.844 2.493 7.773 1.00 83.81 96 SER A C 1
ATOM 756 O O . SER A 1 96 ? -2.890 2.758 7.052 1.00 83.81 96 SER A O 1
ATOM 758 N N . LEU A 1 97 ? -3.909 2.962 9.023 1.00 86.94 97 LEU A N 1
ATOM 759 C CA . LEU A 1 97 ? -2.919 3.881 9.585 1.00 86.94 97 LEU A CA 1
ATOM 760 C C . LEU A 1 97 ? -1.496 3.323 9.472 1.00 86.94 97 LEU A C 1
ATOM 762 O O . LEU A 1 97 ? -0.590 4.052 9.073 1.00 86.94 97 LEU A O 1
ATOM 766 N N . PHE A 1 98 ? -1.303 2.040 9.781 1.00 84.94 98 PHE A N 1
ATOM 767 C CA . PHE A 1 98 ? -0.008 1.380 9.644 1.00 84.94 98 PHE A CA 1
ATOM 768 C C . PHE A 1 98 ? 0.441 1.250 8.192 1.00 84.94 98 PHE A C 1
ATOM 770 O O . PHE A 1 98 ? 1.541 1.702 7.876 1.00 84.94 98 PHE A O 1
ATOM 777 N N . GLY A 1 99 ? -0.401 0.696 7.318 1.00 83.38 99 GLY A N 1
ATOM 778 C CA . GLY A 1 99 ? -0.046 0.488 5.915 1.00 83.38 99 GLY A CA 1
ATOM 779 C C . GLY A 1 99 ? 0.287 1.801 5.200 1.00 83.38 99 GLY A C 1
ATOM 780 O O . GLY A 1 99 ? 1.287 1.894 4.492 1.00 83.38 99 GLY A O 1
ATOM 781 N N . TYR A 1 100 ? -0.471 2.869 5.462 1.00 84.75 100 TYR A N 1
ATOM 782 C CA . TYR A 1 100 ? -0.185 4.194 4.909 1.00 84.75 100 TYR A CA 1
ATOM 783 C C . TYR A 1 100 ? 1.063 4.841 5.532 1.00 84.75 100 TYR A C 1
ATOM 785 O O . TYR A 1 100 ? 1.874 5.427 4.815 1.00 84.75 100 TYR A O 1
ATOM 793 N N . SER A 1 101 ? 1.280 4.707 6.844 1.00 85.81 101 SER A N 1
ATOM 794 C CA . SER A 1 101 ? 2.493 5.239 7.488 1.00 85.81 101 SER A CA 1
ATOM 795 C C . SER A 1 101 ? 3.762 4.550 6.979 1.00 85.81 101 SER A C 1
ATOM 797 O O . SER A 1 101 ? 4.771 5.211 6.738 1.00 85.81 101 SER A O 1
ATOM 799 N N . LEU A 1 102 ? 3.713 3.232 6.770 1.00 81.38 102 LEU A N 1
ATOM 800 C CA . LEU A 1 102 ? 4.824 2.461 6.213 1.00 81.38 102 LEU A CA 1
ATOM 801 C C . LEU A 1 102 ? 5.007 2.701 4.713 1.00 81.38 102 LEU A C 1
ATOM 803 O O . LEU A 1 102 ? 6.146 2.772 4.263 1.00 81.38 102 LEU A O 1
ATOM 807 N N . GLY A 1 103 ? 3.929 2.934 3.958 1.00 82.12 103 GLY A N 1
ATOM 808 C CA . GLY A 1 103 ? 4.020 3.434 2.584 1.00 82.12 103 GLY A CA 1
ATOM 809 C C . GLY A 1 103 ? 4.742 4.785 2.514 1.00 82.12 103 GLY A C 1
ATOM 810 O O . GLY A 1 103 ? 5.638 4.971 1.695 1.00 82.12 103 GLY A O 1
ATOM 811 N N . GLY A 1 104 ? 4.434 5.703 3.437 1.00 82.06 104 GLY A N 1
ATOM 812 C CA . GLY A 1 104 ? 5.164 6.966 3.582 1.00 82.06 104 GLY A CA 1
ATOM 813 C C . GLY A 1 104 ? 6.645 6.759 3.921 1.00 82.06 104 GLY A C 1
ATOM 814 O O . GLY A 1 104 ? 7.509 7.385 3.310 1.00 82.06 104 GLY A O 1
ATOM 815 N N . LEU A 1 105 ? 6.954 5.838 4.842 1.00 82.12 105 LEU A N 1
ATOM 816 C CA . LEU A 1 105 ? 8.335 5.465 5.159 1.00 82.12 105 LEU A CA 1
ATOM 817 C C . LEU A 1 105 ? 9.060 4.886 3.934 1.00 82.12 105 LEU A C 1
ATOM 819 O O . LEU A 1 105 ? 10.202 5.259 3.687 1.00 82.12 105 LEU A O 1
ATOM 823 N N . SER A 1 106 ? 8.399 4.042 3.137 1.00 81.75 106 SER A N 1
ATOM 824 C CA . SER A 1 106 ? 8.958 3.481 1.901 1.00 81.75 106 SER A CA 1
ATOM 825 C C . SER A 1 106 ? 9.392 4.581 0.920 1.00 81.75 106 SER A C 1
ATOM 827 O O . SER A 1 106 ? 10.513 4.543 0.424 1.00 81.75 106 SER A O 1
ATOM 829 N N . ILE A 1 107 ? 8.598 5.650 0.749 1.00 83.12 107 ILE A N 1
ATOM 830 C CA . ILE A 1 107 ? 8.979 6.810 -0.087 1.00 83.12 107 ILE A CA 1
ATOM 831 C C . ILE A 1 107 ? 10.242 7.500 0.447 1.00 83.12 107 ILE A C 1
ATOM 833 O O . ILE A 1 107 ? 11.159 7.809 -0.314 1.00 83.12 107 ILE A O 1
ATOM 837 N N . VAL A 1 108 ? 10.330 7.730 1.762 1.00 83.00 108 VAL A N 1
ATOM 838 C CA . VAL A 1 108 ? 11.528 8.326 2.391 1.00 83.00 108 VAL A CA 1
ATOM 839 C C . VAL A 1 108 ? 12.772 7.471 2.117 1.00 83.00 108 VAL A C 1
ATOM 841 O O . VAL A 1 108 ? 13.869 7.988 1.870 1.00 83.00 108 VAL A O 1
ATOM 844 N N . MET A 1 109 ? 12.578 6.154 2.125 1.00 82.50 109 MET A N 1
ATOM 845 C CA . MET A 1 109 ? 13.591 5.143 1.845 1.00 82.50 109 MET A CA 1
ATOM 846 C C . MET A 1 109 ? 13.882 4.942 0.357 1.00 82.50 109 MET A C 1
ATOM 848 O O . MET A 1 109 ? 14.879 4.310 0.019 1.00 82.50 109 MET A O 1
ATOM 852 N N . ASP A 1 110 ? 13.103 5.534 -0.535 1.00 82.50 110 ASP A N 1
ATOM 853 C CA . ASP A 1 110 ? 13.363 5.510 -1.972 1.00 82.50 110 ASP A CA 1
ATOM 854 C C . ASP A 1 110 ? 14.155 6.743 -2.417 1.00 82.50 110 ASP A C 1
ATOM 856 O O . ASP A 1 110 ? 15.102 6.654 -3.193 1.00 82.50 110 ASP A O 1
ATOM 860 N N . VAL A 1 111 ? 13.898 7.905 -1.810 1.00 85.88 111 VAL A N 1
ATOM 861 C CA . VAL A 1 111 ? 14.566 9.158 -2.192 1.00 85.88 111 VAL A CA 1
ATOM 862 C C . VAL A 1 111 ? 16.058 9.130 -1.861 1.00 85.88 111 VAL A C 1
ATOM 864 O O . VAL A 1 111 ? 16.447 9.212 -0.693 1.00 85.88 111 VAL A O 1
ATOM 867 N N . GLY A 1 112 ? 16.914 9.045 -2.884 1.00 83.00 112 GLY A N 1
ATOM 868 C CA . GLY A 1 112 ? 18.365 8.886 -2.714 1.00 83.00 112 GLY A CA 1
ATOM 869 C C . GLY A 1 112 ? 19.033 9.975 -1.862 1.00 83.00 112 GLY A C 1
ATOM 870 O O . GLY A 1 112 ? 19.982 9.694 -1.135 1.00 83.00 112 GLY A O 1
ATOM 871 N N . ARG A 1 113 ? 18.507 11.206 -1.888 1.00 86.00 113 ARG A N 1
ATOM 872 C CA . ARG A 1 113 ? 18.922 12.317 -1.012 1.00 86.00 113 ARG A CA 1
ATOM 873 C C . ARG A 1 113 ? 17.861 12.587 0.047 1.00 86.00 113 ARG A C 1
ATOM 875 O O . ARG A 1 113 ? 17.216 13.633 0.037 1.00 86.00 113 ARG A O 1
ATOM 882 N N . TRP A 1 114 ? 17.661 11.628 0.942 1.00 84.19 114 TRP A N 1
ATOM 883 C CA . TRP A 1 114 ? 16.613 11.684 1.965 1.00 84.19 114 TRP A CA 1
ATOM 884 C C . TRP A 1 114 ? 16.702 12.940 2.856 1.00 84.19 114 TRP A C 1
ATOM 886 O O . TRP A 1 114 ? 15.682 13.462 3.289 1.00 84.19 114 TRP A O 1
ATOM 896 N N . TRP A 1 115 ? 17.896 13.505 3.057 1.00 85.12 115 TRP A N 1
ATOM 897 C CA . TRP A 1 115 ? 18.094 14.762 3.795 1.00 85.12 115 TRP A CA 1
ATOM 898 C C . TRP A 1 115 ? 17.482 15.999 3.119 1.00 85.12 115 TRP A C 1
ATOM 900 O O . TRP A 1 115 ? 17.309 17.014 3.785 1.00 85.12 115 TRP A O 1
ATOM 910 N N . ASN A 1 116 ? 17.131 15.934 1.827 1.00 88.56 116 ASN A N 1
ATOM 911 C CA . ASN A 1 116 ? 16.430 17.011 1.119 1.00 88.56 116 ASN A CA 1
ATOM 912 C C . ASN A 1 116 ? 14.900 16.913 1.237 1.00 88.56 116 ASN A C 1
ATOM 914 O O . ASN A 1 116 ? 14.199 17.829 0.814 1.00 88.56 116 ASN A O 1
ATOM 918 N N . LEU A 1 117 ? 14.363 15.843 1.827 1.00 85.25 117 LEU A N 1
ATOM 919 C CA . LEU A 1 117 ? 12.922 15.710 2.045 1.00 85.25 117 LEU A CA 1
ATOM 920 C C . LEU A 1 117 ? 12.295 16.856 2.852 1.00 85.25 117 LEU A C 1
ATOM 922 O O . LEU A 1 117 ? 11.164 17.204 2.543 1.00 85.25 117 LEU A O 1
ATOM 926 N N . PRO A 1 118 ? 12.959 17.516 3.820 1.00 86.69 118 PRO A N 1
ATOM 927 C CA . PRO A 1 118 ? 12.362 18.656 4.512 1.00 86.69 118 PRO A CA 1
ATOM 928 C C . PRO A 1 118 ? 11.907 19.794 3.586 1.00 86.69 118 PRO A C 1
ATOM 930 O O . PRO A 1 118 ? 10.919 20.454 3.896 1.00 86.69 118 PRO A O 1
ATOM 933 N N . TYR A 1 119 ? 12.550 19.993 2.426 1.00 86.38 119 TYR A N 1
ATOM 934 C CA . TYR A 1 119 ? 12.137 21.013 1.450 1.00 86.38 119 TYR A CA 1
ATOM 935 C C . TYR A 1 119 ? 10.739 20.764 0.880 1.00 86.38 119 TYR A C 1
ATOM 937 O O . TYR A 1 119 ? 10.048 21.713 0.524 1.00 86.38 119 TYR A O 1
ATOM 945 N N . PHE A 1 120 ? 10.291 19.508 0.857 1.00 85.31 120 PHE A N 1
ATOM 946 C CA . PHE A 1 120 ? 8.932 19.156 0.460 1.00 85.31 120 PHE A CA 1
ATOM 947 C C . PHE A 1 120 ? 7.864 19.754 1.394 1.00 85.31 120 PHE A C 1
ATOM 949 O O . PHE A 1 120 ? 6.746 19.992 0.952 1.00 85.31 120 PHE A O 1
ATOM 956 N N . TYR A 1 121 ? 8.193 20.047 2.658 1.00 84.69 121 TYR A N 1
ATOM 957 C CA . TYR A 1 121 ? 7.253 20.624 3.628 1.00 84.69 121 TYR A CA 1
ATOM 958 C C . TYR A 1 121 ? 7.268 22.154 3.677 1.00 84.69 121 TYR A C 1
ATOM 960 O O . TYR A 1 121 ? 6.430 22.747 4.355 1.00 84.69 121 TYR A O 1
ATOM 968 N N . ILE A 1 122 ? 8.213 22.804 2.993 1.00 88.00 122 ILE A N 1
ATOM 969 C CA . ILE A 1 122 ? 8.423 24.250 3.086 1.00 88.00 122 ILE A CA 1
ATOM 970 C C . ILE A 1 122 ? 7.745 24.951 1.899 1.00 88.00 122 ILE A C 1
ATOM 972 O O . ILE A 1 122 ? 8.189 24.779 0.757 1.00 88.00 122 ILE A O 1
ATOM 976 N N . PRO A 1 123 ? 6.718 25.791 2.143 1.00 83.25 123 PRO A N 1
ATOM 977 C CA . PRO A 1 123 ? 6.116 26.608 1.097 1.00 83.25 123 PRO A CA 1
ATOM 978 C C . PRO A 1 123 ? 7.178 27.491 0.427 1.00 83.25 123 PRO A C 1
ATOM 980 O O . PRO A 1 123 ? 7.903 28.218 1.103 1.00 83.25 123 PRO A O 1
ATOM 983 N N . GLY A 1 124 ? 7.288 27.404 -0.900 1.00 83.06 124 GLY A N 1
ATOM 984 C CA . GLY A 1 124 ? 8.306 28.102 -1.702 1.00 83.06 124 GLY A CA 1
ATOM 985 C C . GLY A 1 124 ? 9.185 27.170 -2.541 1.00 83.06 124 GLY A C 1
ATOM 986 O O . GLY A 1 124 ? 9.668 27.583 -3.589 1.00 83.06 124 GLY A O 1
ATOM 987 N N . PHE A 1 125 ? 9.319 25.900 -2.142 1.00 85.25 125 PHE A N 1
ATOM 988 C CA . PHE A 1 125 ? 10.031 24.865 -2.912 1.00 85.25 125 PHE A CA 1
ATOM 989 C C . PHE A 1 125 ? 9.088 23.880 -3.622 1.00 85.25 125 PHE A C 1
ATOM 991 O O . PHE A 1 125 ? 9.526 22.871 -4.174 1.00 85.25 125 PHE A O 1
ATOM 998 N N . PHE A 1 126 ? 7.781 24.148 -3.591 1.00 88.44 126 PHE A N 1
ATOM 999 C CA . PHE A 1 126 ? 6.763 23.250 -4.125 1.00 88.44 126 PHE A CA 1
ATOM 1000 C C . PHE A 1 126 ? 6.787 23.237 -5.653 1.00 88.44 126 PHE A C 1
ATOM 1002 O O . PHE A 1 126 ? 6.724 24.286 -6.292 1.00 88.44 126 PHE A O 1
ATOM 1009 N N . ASN A 1 127 ? 6.819 22.037 -6.234 1.00 86.50 127 ASN A N 1
ATOM 1010 C CA . ASN A 1 127 ? 6.643 21.840 -7.667 1.00 86.50 127 ASN A CA 1
ATOM 1011 C C . ASN A 1 127 ? 5.252 21.260 -7.940 1.00 86.50 127 ASN A C 1
ATOM 1013 O O . ASN A 1 127 ? 5.076 20.044 -7.999 1.00 86.50 127 ASN A O 1
ATOM 1017 N N . THR A 1 128 ? 4.267 22.134 -8.129 1.00 84.81 128 THR A N 1
ATOM 1018 C CA . THR A 1 128 ? 2.861 21.752 -8.344 1.00 84.81 128 THR A CA 1
ATOM 1019 C C . THR A 1 128 ? 2.593 21.091 -9.695 1.00 84.81 128 THR A C 1
ATOM 1021 O O . THR A 1 128 ? 1.508 20.564 -9.893 1.00 84.81 128 THR A O 1
ATOM 1024 N N . ASN A 1 129 ? 3.560 21.091 -10.617 1.00 83.81 129 ASN A N 1
ATOM 1025 C CA . ASN A 1 129 ? 3.446 20.368 -11.888 1.00 83.81 129 ASN A CA 1
ATOM 1026 C C . ASN A 1 129 ? 3.836 18.886 -11.756 1.00 83.81 129 ASN A C 1
ATOM 1028 O O . ASN A 1 129 ? 3.699 18.124 -12.708 1.00 83.81 129 ASN A O 1
ATOM 1032 N N . SER A 1 130 ? 4.379 18.474 -10.605 1.00 83.12 130 SER A N 1
ATOM 1033 C CA . SER A 1 130 ? 4.827 17.103 -10.383 1.00 83.12 130 SER A CA 1
ATOM 1034 C C . SER A 1 130 ? 3.711 16.243 -9.795 1.00 83.12 130 SER A C 1
ATOM 1036 O O . SER A 1 130 ? 3.253 16.480 -8.677 1.00 83.12 130 SER A O 1
ATOM 1038 N N . VAL A 1 131 ? 3.361 15.168 -10.503 1.00 81.50 131 VAL A N 1
ATOM 1039 C CA . VAL A 1 131 ? 2.436 14.129 -10.017 1.00 81.50 131 VAL A CA 1
ATOM 1040 C C . VAL A 1 131 ? 2.950 13.487 -8.722 1.00 81.50 131 VAL A C 1
ATOM 1042 O O . VAL A 1 131 ? 2.178 13.159 -7.822 1.00 81.50 131 VAL A O 1
ATOM 1045 N N . LEU A 1 132 ? 4.274 13.353 -8.581 1.00 83.31 132 LEU A N 1
ATOM 1046 C CA . LEU A 1 132 ? 4.888 12.798 -7.375 1.00 83.31 132 LEU A CA 1
ATOM 1047 C C . LEU A 1 132 ? 4.765 13.756 -6.179 1.00 83.31 132 LEU A C 1
ATOM 1049 O O . LEU A 1 132 ? 4.591 13.300 -5.050 1.00 83.31 132 LEU A O 1
ATOM 1053 N N . PHE A 1 133 ? 4.811 15.072 -6.424 1.00 86.00 133 PHE A N 1
ATOM 1054 C CA . PHE A 1 133 ? 4.562 16.078 -5.389 1.00 86.00 133 PHE A CA 1
ATOM 1055 C C . PHE A 1 133 ? 3.112 15.999 -4.903 1.00 86.00 133 PHE A C 1
ATOM 1057 O O . PHE A 1 133 ? 2.889 15.850 -3.705 1.00 86.00 133 PHE A O 1
ATOM 1064 N N . GLU A 1 134 ? 2.142 16.008 -5.824 1.00 83.62 134 GLU A N 1
ATOM 1065 C CA . GLU A 1 134 ? 0.720 15.858 -5.488 1.00 83.62 134 GLU A CA 1
ATOM 1066 C C . GLU A 1 134 ? 0.464 14.576 -4.684 1.00 83.62 134 GLU A C 1
ATOM 1068 O O . GLU A 1 134 ? -0.161 14.618 -3.620 1.00 83.62 134 GLU A O 1
ATOM 1073 N N . THR A 1 135 ? 1.003 13.448 -5.155 1.00 81.06 135 THR A N 1
ATOM 1074 C CA . THR A 1 135 ? 0.861 12.143 -4.501 1.00 81.06 135 THR A CA 1
ATOM 1075 C C . THR A 1 135 ? 1.414 12.176 -3.077 1.00 81.06 135 THR A C 1
ATOM 1077 O O . THR A 1 135 ? 0.721 11.782 -2.137 1.00 81.06 135 THR A O 1
ATOM 1080 N N . ALA A 1 136 ? 2.639 12.677 -2.889 1.00 85.19 136 ALA A N 1
ATOM 1081 C CA . ALA A 1 136 ? 3.264 12.771 -1.572 1.00 85.19 136 ALA A CA 1
ATOM 1082 C C . ALA A 1 136 ? 2.482 13.702 -0.628 1.00 85.19 136 ALA A C 1
ATOM 1084 O O . ALA A 1 136 ? 2.351 13.409 0.566 1.00 85.19 136 ALA A O 1
ATOM 1085 N N . THR A 1 137 ? 1.920 14.802 -1.144 1.00 87.69 137 THR A N 1
ATOM 1086 C CA . THR A 1 137 ? 1.128 15.749 -0.347 1.00 87.69 137 THR A CA 1
ATOM 1087 C C . THR A 1 137 ? -0.179 15.113 0.095 1.00 87.69 137 THR A C 1
ATOM 1089 O O . THR A 1 137 ? -0.482 15.117 1.290 1.00 87.69 137 THR A O 1
ATOM 1092 N N . CYS A 1 138 ? -0.916 14.498 -0.831 1.00 84.69 138 CYS A N 1
ATOM 1093 C CA . CYS A 1 138 ? -2.168 13.815 -0.520 1.00 84.69 138 CYS A CA 1
ATOM 1094 C C . CYS A 1 138 ? -1.950 12.687 0.492 1.00 84.69 138 CYS A C 1
ATOM 1096 O O . CYS A 1 138 ? -2.674 12.612 1.482 1.00 84.69 138 CYS A O 1
ATOM 1098 N N . MET A 1 139 ? -0.915 11.865 0.292 1.00 83.88 139 MET A N 1
ATOM 1099 C CA . MET A 1 139 ? -0.539 10.782 1.203 1.00 83.88 139 MET A CA 1
ATOM 1100 C C . MET A 1 139 ? -0.231 11.303 2.611 1.00 83.88 139 MET A C 1
ATOM 1102 O O . MET A 1 139 ? -0.723 10.760 3.598 1.00 83.88 139 MET A O 1
ATOM 1106 N N . THR A 1 140 ? 0.547 12.384 2.719 1.00 88.19 140 THR A N 1
ATOM 1107 C CA . THR A 1 140 ? 0.931 12.947 4.019 1.00 88.19 140 THR A CA 1
ATOM 1108 C C . THR A 1 140 ? -0.269 13.517 4.769 1.00 88.19 140 THR A C 1
ATOM 1110 O O . THR A 1 140 ? -0.453 13.235 5.955 1.00 88.19 140 THR A O 1
ATOM 1113 N N . ILE A 1 141 ? -1.111 14.296 4.081 1.00 89.00 141 ILE A N 1
ATOM 1114 C CA . ILE A 1 141 ? -2.335 14.841 4.679 1.00 89.00 141 ILE A CA 1
ATOM 1115 C C . ILE A 1 141 ? -3.252 13.690 5.093 1.00 89.00 141 ILE A C 1
ATOM 1117 O O . ILE A 1 141 ? -3.801 13.711 6.192 1.00 89.00 141 ILE A O 1
ATOM 1121 N N . TYR A 1 142 ? -3.375 12.659 4.258 1.00 86.25 142 TYR A N 1
ATOM 1122 C CA . TYR A 1 142 ? -4.219 11.509 4.535 1.00 86.25 142 TYR A CA 1
ATOM 1123 C C . TYR A 1 142 ? -3.751 10.700 5.752 1.00 86.25 142 TYR A C 1
ATOM 1125 O O . TYR A 1 142 ? -4.575 10.371 6.602 1.00 86.25 142 TYR A O 1
ATOM 1133 N N . VAL A 1 143 ? -2.446 10.450 5.912 1.00 88.06 143 VAL A N 1
ATOM 1134 C CA . VAL A 1 143 ? -1.899 9.842 7.142 1.00 88.06 143 VAL A CA 1
ATOM 1135 C C . VAL A 1 143 ? -2.283 10.676 8.367 1.00 88.06 143 VAL A C 1
ATOM 1137 O O . VAL A 1 143 ? -2.703 10.119 9.381 1.00 88.06 143 VAL A O 1
ATOM 1140 N N . GLY A 1 144 ? -2.224 12.008 8.263 1.00 89.44 144 GLY A N 1
ATOM 1141 C CA . GLY A 1 144 ? -2.710 12.916 9.303 1.00 89.44 144 GLY A CA 1
ATOM 1142 C C . GLY A 1 144 ? -4.209 12.764 9.583 1.00 89.44 144 GLY A C 1
ATOM 1143 O O . GLY A 1 144 ? -4.612 12.677 10.740 1.00 89.44 144 GLY A O 1
ATOM 1144 N N . VAL A 1 145 ? -5.038 12.671 8.541 1.00 89.00 145 VAL A N 1
ATOM 1145 C CA . VAL A 1 145 ? -6.491 12.472 8.660 1.00 89.00 145 VAL A CA 1
ATOM 1146 C C . VAL A 1 145 ? -6.813 11.141 9.336 1.00 89.00 145 VAL A C 1
ATOM 1148 O O . VAL A 1 145 ? -7.547 11.135 10.319 1.00 89.00 145 VAL A O 1
ATOM 1151 N N . VAL A 1 146 ? -6.218 10.029 8.897 1.00 86.00 146 VAL A N 1
ATOM 1152 C CA . VAL A 1 146 ? -6.433 8.710 9.516 1.00 86.00 146 VAL A CA 1
ATOM 1153 C C . VAL A 1 146 ? -5.923 8.687 10.958 1.00 86.00 146 VAL A C 1
ATOM 1155 O O . VAL A 1 146 ? -6.550 8.079 11.825 1.00 86.00 146 VAL A O 1
ATOM 1158 N N . ALA A 1 147 ? -4.827 9.388 11.263 1.00 88.50 147 ALA A N 1
ATOM 1159 C CA . ALA A 1 147 ? -4.359 9.537 12.639 1.00 88.50 147 ALA A CA 1
ATOM 1160 C C . ALA A 1 147 ? -5.381 10.289 13.512 1.00 88.50 147 ALA A C 1
ATOM 1162 O O . ALA A 1 147 ? -5.608 9.900 14.658 1.00 88.50 147 ALA A O 1
ATOM 1163 N N . ILE A 1 148 ? -6.040 11.321 12.970 1.00 88.62 148 ILE A N 1
ATOM 1164 C CA . ILE A 1 148 ? -7.134 12.042 13.639 1.00 88.62 148 ILE A CA 1
ATOM 1165 C C . ILE A 1 148 ? -8.376 11.147 13.786 1.00 88.62 148 ILE A C 1
ATOM 1167 O O . ILE A 1 148 ? -8.996 11.156 14.848 1.00 88.62 148 ILE A O 1
ATOM 1171 N N . GLU A 1 149 ? -8.718 10.334 12.781 1.00 84.50 149 GLU A N 1
ATOM 1172 C CA . GLU A 1 149 ? -9.811 9.351 12.873 1.00 84.50 149 GLU A CA 1
ATOM 1173 C C . GLU A 1 149 ? -9.536 8.274 13.929 1.00 84.50 149 GLU A C 1
ATOM 1175 O O . GLU A 1 149 ? -10.458 7.803 14.597 1.00 84.50 149 GLU A O 1
ATOM 1180 N N . PHE A 1 150 ? -8.269 7.899 14.118 1.00 85.38 150 PHE A N 1
ATOM 1181 C CA . PHE A 1 150 ? -7.846 6.933 15.129 1.00 85.38 150 PHE A CA 1
ATOM 1182 C C . PHE A 1 150 ? -7.661 7.555 16.527 1.00 85.38 150 PHE A C 1
ATOM 1184 O O . PHE A 1 150 ? -7.724 6.852 17.540 1.00 85.38 150 PHE A O 1
ATOM 1191 N N . ALA A 1 151 ? -7.498 8.877 16.623 1.00 86.88 151 ALA A N 1
ATOM 1192 C CA . ALA A 1 151 ? -7.281 9.585 17.883 1.00 86.88 151 ALA A CA 1
ATOM 1193 C C . ALA A 1 151 ? -8.343 9.336 18.982 1.00 86.88 151 ALA A C 1
ATOM 1195 O O . ALA A 1 151 ? -7.935 9.281 20.146 1.00 86.88 151 ALA A O 1
ATOM 1196 N N . PRO A 1 152 ? -9.652 9.109 18.713 1.00 83.69 152 PRO A N 1
ATOM 1197 C CA . PRO A 1 152 ? -10.616 8.762 19.759 1.00 83.69 152 PRO A CA 1
ATOM 1198 C C . PRO A 1 152 ? -10.212 7.511 20.548 1.00 83.69 152 PRO A C 1
ATOM 1200 O O . PRO A 1 152 ? -10.384 7.487 21.761 1.00 83.69 152 PRO A O 1
ATOM 1203 N N . VAL A 1 153 ? -9.596 6.513 19.900 1.00 82.56 153 VAL A N 1
ATOM 1204 C CA . VAL A 1 153 ? -9.119 5.281 20.560 1.00 82.56 153 VAL A CA 1
ATOM 1205 C C . VAL A 1 153 ? -8.023 5.596 21.581 1.00 82.56 153 VAL A C 1
ATOM 1207 O O . VAL A 1 153 ? -7.987 5.025 22.673 1.00 82.56 153 VAL A O 1
ATOM 1210 N N . ILE A 1 154 ? -7.138 6.535 21.240 1.00 84.75 154 ILE A N 1
ATOM 1211 C CA . ILE A 1 154 ? -6.062 6.998 22.119 1.00 84.75 154 ILE A CA 1
ATOM 1212 C C . ILE A 1 154 ? -6.653 7.816 23.275 1.00 84.75 154 ILE A C 1
ATOM 1214 O O . ILE A 1 154 ? -6.329 7.566 24.435 1.00 84.75 154 ILE A O 1
ATOM 1218 N N . LEU A 1 155 ? -7.557 8.754 22.983 1.00 85.12 155 LEU A N 1
ATOM 1219 C CA . LEU A 1 155 ? -8.186 9.617 23.988 1.00 85.12 155 LEU A CA 1
ATOM 1220 C C . LEU A 1 155 ? -9.052 8.834 24.988 1.00 85.12 155 LEU A C 1
ATOM 1222 O O . LEU A 1 155 ? -9.020 9.141 26.180 1.00 85.12 155 LEU A O 1
ATOM 1226 N N . GLU A 1 156 ? -9.777 7.808 24.532 1.00 82.94 156 GLU A N 1
ATOM 1227 C CA . GLU A 1 156 ? -10.534 6.890 25.395 1.00 82.94 156 GLU A CA 1
ATOM 1228 C C . GLU A 1 156 ? -9.612 6.142 26.358 1.00 82.94 156 GLU A C 1
ATOM 1230 O O . GLU A 1 156 ? -9.907 6.055 27.549 1.00 82.94 156 GLU A O 1
ATOM 1235 N N . LYS A 1 157 ? -8.459 5.661 25.873 1.00 80.81 157 LYS A N 1
ATOM 1236 C CA . LYS A 1 157 ? -7.474 4.961 26.706 1.00 80.81 157 LYS A CA 1
ATOM 1237 C C . LYS A 1 157 ? -6.925 5.843 27.833 1.00 80.81 157 LYS A C 1
ATOM 1239 O O . LYS A 1 157 ? -6.684 5.339 28.927 1.00 80.81 157 LYS A O 1
ATOM 1244 N N . PHE A 1 158 ? -6.717 7.135 27.576 1.00 83.75 158 PHE A N 1
ATOM 1245 C CA . PHE A 1 158 ? -6.226 8.091 28.577 1.00 83.75 158 PHE A CA 1
ATOM 1246 C C . PHE A 1 158 ? -7.340 8.758 29.406 1.00 83.75 158 PHE A C 1
ATOM 1248 O O . PHE A 1 158 ? -7.037 9.524 30.319 1.00 83.75 158 PHE A O 1
ATOM 1255 N N . GLY A 1 159 ? -8.619 8.480 29.122 1.00 81.94 159 GLY A N 1
ATOM 1256 C CA . GLY A 1 159 ? -9.757 9.053 29.852 1.00 81.94 159 GLY A CA 1
ATOM 1257 C C . GLY A 1 159 ? -9.995 10.546 29.587 1.00 81.94 159 GLY A C 1
ATOM 1258 O O . GLY A 1 159 ? -10.560 11.253 30.420 1.00 81.94 159 GLY A O 1
ATOM 1259 N N . TRP A 1 160 ? -9.549 11.074 28.444 1.00 85.50 160 TRP A N 1
ATOM 1260 C CA . TRP A 1 160 ? -9.636 12.507 28.145 1.00 85.50 160 TRP A CA 1
ATOM 1261 C C . TRP A 1 160 ? -10.971 12.881 27.486 1.00 85.50 160 TRP A C 1
ATOM 1263 O O . TRP A 1 160 ? -11.096 12.963 26.265 1.00 85.50 160 TRP A O 1
ATOM 1273 N N . HIS A 1 161 ? -11.986 13.162 28.306 1.00 80.19 161 HIS A N 1
ATOM 1274 C CA . HIS A 1 161 ? -13.360 13.390 27.833 1.00 80.19 161 HIS A CA 1
ATOM 1275 C C . HIS A 1 161 ? -13.595 14.730 27.108 1.00 80.19 161 HIS A C 1
ATOM 1277 O O . HIS A 1 161 ? -14.439 14.804 26.214 1.00 80.19 161 HIS A O 1
ATOM 1283 N N . VAL A 1 162 ? -12.865 15.791 27.472 1.00 81.25 162 VAL A N 1
ATOM 1284 C CA . VAL A 1 162 ? -13.003 17.126 26.855 1.00 81.25 162 VAL A CA 1
ATOM 1285 C C . VAL A 1 162 ? -12.532 17.139 25.392 1.00 81.25 162 VAL A C 1
ATOM 1287 O O . VAL A 1 162 ? -13.347 17.467 24.526 1.00 81.25 162 VAL A O 1
ATOM 1290 N N . PRO A 1 163 ? -11.284 16.744 25.063 1.00 84.06 163 PRO A N 1
ATOM 1291 C CA . PRO A 1 163 ? -10.836 16.703 23.670 1.00 84.06 163 PRO A CA 1
ATOM 1292 C C . PRO A 1 163 ? -11.616 15.681 22.839 1.00 84.06 163 PRO A C 1
ATOM 1294 O O . PRO A 1 163 ? -11.894 15.945 21.674 1.00 84.06 163 PRO A O 1
ATOM 1297 N N . LEU A 1 164 ? -12.052 14.565 23.435 1.00 83.50 164 LEU A N 1
ATOM 1298 C CA . LEU A 1 164 ? -12.871 13.559 22.757 1.00 83.50 164 LEU A CA 1
ATOM 1299 C C . LEU A 1 164 ? -14.209 14.135 22.276 1.00 83.50 164 LEU A C 1
ATOM 1301 O O . LEU A 1 164 ? -14.627 13.883 21.147 1.00 83.50 164 LEU A O 1
ATOM 1305 N N . ARG A 1 165 ? -14.871 14.960 23.098 1.00 80.62 165 ARG A N 1
ATOM 1306 C CA . ARG A 1 165 ? -16.137 15.603 22.715 1.00 80.62 165 ARG A CA 1
ATOM 1307 C C . ARG A 1 165 ? -15.950 16.584 21.557 1.00 80.62 165 ARG A C 1
ATOM 1309 O O . ARG A 1 165 ? -16.772 16.603 20.643 1.00 80.62 165 ARG A O 1
ATOM 1316 N N . THR A 1 166 ? -14.878 17.375 21.583 1.00 84.50 166 THR A N 1
ATOM 1317 C CA . THR A 1 166 ? -14.537 18.298 20.490 1.00 84.50 166 THR A CA 1
ATOM 1318 C C . THR A 1 166 ? -14.223 17.539 19.205 1.00 84.50 166 THR A C 1
ATOM 1320 O O . THR A 1 166 ? -14.755 17.876 18.150 1.00 84.50 166 THR A O 1
ATOM 1323 N N . LEU A 1 167 ? -13.425 16.476 19.306 1.00 86.00 167 LEU A N 1
ATOM 1324 C CA . LEU A 1 167 ? -13.027 15.641 18.179 1.00 86.00 167 LEU A CA 1
ATOM 1325 C C . LEU A 1 167 ? -14.232 14.964 17.509 1.00 86.00 167 LEU A C 1
ATOM 1327 O O . LEU A 1 167 ? -14.380 15.035 16.293 1.00 86.00 167 LEU A O 1
ATOM 1331 N N . ASN A 1 168 ? -15.155 14.402 18.292 1.00 83.12 168 ASN A N 1
ATOM 1332 C CA . ASN A 1 168 ? -16.373 13.792 17.751 1.00 83.12 168 ASN A CA 1
ATOM 1333 C C . ASN A 1 168 ? -17.251 14.794 16.988 1.00 83.12 168 ASN A C 1
ATOM 1335 O O . ASN A 1 168 ? -17.922 14.418 16.030 1.00 83.12 168 ASN A O 1
ATOM 1339 N N . ARG A 1 169 ? -17.230 16.077 17.374 1.00 83.50 169 ARG A N 1
ATOM 1340 C CA . ARG A 1 169 ? -17.993 17.133 16.695 1.00 83.50 169 ARG A CA 1
ATOM 1341 C C . ARG A 1 169 ? -17.452 17.436 15.298 1.00 83.50 169 ARG A C 1
ATOM 1343 O O . ARG A 1 169 ? -18.236 17.713 14.398 1.00 83.50 169 ARG A O 1
ATOM 1350 N N . ILE A 1 170 ? -16.130 17.391 15.128 1.00 87.38 170 ILE A N 1
ATOM 1351 C CA . ILE A 1 170 ? -15.463 17.662 13.845 1.00 87.38 170 ILE A CA 1
ATOM 1352 C C . ILE A 1 170 ? -15.284 16.401 12.987 1.00 87.38 170 ILE A C 1
ATOM 1354 O O . ILE A 1 170 ? -14.986 16.514 11.802 1.00 87.38 170 ILE A O 1
ATOM 1358 N N . MET A 1 171 ? -15.502 15.211 13.558 1.00 83.19 171 MET A N 1
ATOM 1359 C CA . MET A 1 171 ? -15.231 13.918 12.921 1.00 83.19 171 MET A CA 1
ATOM 1360 C C . MET A 1 171 ? -15.932 13.742 11.570 1.00 83.19 171 MET A C 1
ATOM 1362 O O . MET A 1 171 ? -15.361 13.157 10.661 1.00 83.19 171 MET A O 1
ATOM 1366 N N . PHE A 1 172 ? -17.135 14.295 11.395 1.00 80.56 172 PHE A N 1
ATOM 1367 C CA . PHE A 1 172 ? -17.826 14.254 10.102 1.00 80.56 172 PHE A CA 1
ATOM 1368 C C . PHE A 1 172 ? -17.005 14.909 8.975 1.00 80.56 172 PHE A C 1
ATOM 1370 O O . PHE A 1 172 ? -16.895 14.348 7.888 1.00 80.56 172 PHE A O 1
ATOM 1377 N N . ALA A 1 173 ? -16.384 16.063 9.243 1.00 83.19 173 ALA A N 1
ATOM 1378 C CA . ALA A 1 173 ? -15.530 16.743 8.271 1.00 83.19 173 ALA A CA 1
ATOM 1379 C C . ALA A 1 173 ? -14.222 15.974 8.027 1.00 83.19 173 ALA A C 1
ATOM 1381 O O . ALA A 1 173 ? -13.748 15.907 6.895 1.00 83.19 173 ALA A O 1
ATOM 1382 N N . VAL A 1 174 ? -13.670 15.355 9.076 1.00 83.50 174 VAL A N 1
ATOM 1383 C CA . VAL A 1 174 ? -12.471 14.508 8.983 1.00 83.50 174 VAL A CA 1
ATOM 1384 C C . VAL A 1 174 ? -12.741 13.292 8.093 1.00 83.50 174 VAL A C 1
ATOM 1386 O O . VAL A 1 174 ? -11.976 13.062 7.166 1.00 83.50 174 VAL A O 1
ATOM 1389 N N . ILE A 1 175 ? -13.866 12.596 8.285 1.00 79.12 175 ILE A N 1
ATOM 1390 C CA . ILE A 1 175 ? -14.274 11.446 7.458 1.00 79.12 175 ILE A CA 1
ATOM 1391 C C . ILE A 1 175 ? -14.498 11.864 5.998 1.00 79.12 175 ILE A C 1
ATOM 1393 O O . ILE A 1 175 ? -14.140 11.128 5.078 1.00 79.12 175 ILE A O 1
ATOM 1397 N N . ALA A 1 176 ? -15.064 13.051 5.758 1.00 78.25 176 ALA A N 1
ATOM 1398 C CA . ALA A 1 176 ? -15.244 13.573 4.403 1.00 78.25 176 ALA A CA 1
ATOM 1399 C C . ALA A 1 176 ? -13.897 13.846 3.705 1.00 78.25 176 ALA A C 1
ATOM 1401 O O . ALA A 1 176 ? -13.713 13.456 2.552 1.00 78.25 176 ALA A O 1
ATOM 1402 N N . LEU A 1 177 ? -12.930 14.446 4.409 1.00 80.06 177 LEU A N 1
ATOM 1403 C CA . LEU A 1 177 ? -11.558 14.607 3.908 1.00 80.06 177 LEU A CA 1
ATOM 1404 C C . LEU A 1 177 ? -10.867 13.255 3.702 1.00 80.06 177 LEU A C 1
ATOM 1406 O O . LEU A 1 177 ? -10.188 13.055 2.695 1.00 80.06 177 LEU A O 1
ATOM 1410 N N . GLY A 1 178 ? -11.091 12.318 4.622 1.00 75.19 178 GLY A N 1
ATOM 1411 C CA . GLY A 1 178 ? -10.615 10.944 4.542 1.00 75.19 178 GLY A CA 1
ATOM 1412 C C . GLY A 1 178 ? -11.175 10.206 3.335 1.00 75.19 178 GLY A C 1
ATOM 1413 O O . GLY A 1 178 ? -10.511 9.312 2.836 1.00 75.19 178 GLY A O 1
ATOM 1414 N N . ALA A 1 179 ? -12.348 10.594 2.824 1.00 73.00 179 ALA A N 1
ATOM 1415 C CA . ALA A 1 179 ? -12.907 10.048 1.593 1.00 73.00 179 ALA A CA 1
ATOM 1416 C C . ALA A 1 179 ? -12.343 10.680 0.319 1.00 73.00 179 ALA A C 1
ATOM 1418 O O . ALA A 1 179 ? -12.131 9.988 -0.674 1.00 73.00 179 ALA A O 1
ATOM 1419 N N . LEU A 1 180 ? -12.073 11.983 0.352 1.00 77.12 180 LEU A N 1
ATOM 1420 C CA . LEU A 1 180 ? -11.561 12.720 -0.796 1.00 77.12 180 LEU A CA 1
ATOM 1421 C C . LEU A 1 180 ? -10.092 12.371 -1.096 1.00 77.12 180 LEU A C 1
ATOM 1423 O O . LEU A 1 180 ? -9.751 12.029 -2.227 1.00 77.12 180 LEU A O 1
ATOM 1427 N N . LEU A 1 181 ? -9.218 12.413 -0.087 1.00 79.19 181 LEU A N 1
ATOM 1428 C CA . LEU A 1 181 ? -7.764 12.330 -0.286 1.00 79.19 181 LEU A CA 1
ATOM 1429 C C . LEU A 1 181 ? -7.267 10.988 -0.874 1.00 79.19 181 LEU A C 1
ATOM 1431 O O . LEU A 1 181 ? -6.408 11.033 -1.758 1.00 79.19 181 LEU A O 1
ATOM 1435 N N . PRO A 1 182 ? -7.801 9.809 -0.483 1.00 72.69 182 PRO A N 1
ATOM 1436 C CA . PRO A 1 182 ? -7.485 8.529 -1.122 1.00 72.69 182 PRO A CA 1
ATOM 1437 C C . PRO A 1 182 ? -7.810 8.499 -2.605 1.00 72.69 182 PRO A C 1
ATOM 1439 O O . PRO A 1 182 ? -7.018 8.014 -3.410 1.00 72.69 182 PRO A O 1
ATOM 1442 N N . THR A 1 183 ? -8.971 9.043 -2.976 1.00 71.56 183 THR A N 1
ATOM 1443 C CA . THR A 1 183 ? -9.398 9.066 -4.378 1.00 71.56 183 THR A CA 1
ATOM 1444 C C . THR A 1 183 ? -8.492 9.954 -5.223 1.00 71.56 183 THR A C 1
ATOM 1446 O O . THR A 1 183 ? -8.145 9.567 -6.335 1.00 71.56 183 THR A O 1
ATOM 1449 N N . MET A 1 184 ? -8.022 11.076 -4.667 1.00 70.12 184 MET A N 1
ATOM 1450 C CA . MET A 1 184 ? -7.057 11.951 -5.333 1.00 70.12 184 MET A CA 1
ATOM 1451 C C . MET A 1 184 ? -5.714 11.246 -5.542 1.00 70.12 184 MET A C 1
ATOM 1453 O O . MET A 1 184 ? -5.279 11.104 -6.679 1.00 70.12 184 MET A O 1
ATOM 1457 N N . HIS A 1 185 ? -5.082 10.715 -4.489 1.00 73.88 185 HIS A N 1
ATOM 1458 C CA . HIS A 1 185 ? -3.743 10.137 -4.655 1.00 73.88 185 HIS A CA 1
ATOM 1459 C C . HIS A 1 185 ? -3.741 8.827 -5.462 1.00 73.88 185 HIS A C 1
ATOM 1461 O O . HIS A 1 185 ? -2.759 8.548 -6.145 1.00 73.88 185 HIS A O 1
ATOM 1467 N N . GLN A 1 186 ? -4.799 8.002 -5.397 1.00 66.19 186 GLN A N 1
ATOM 1468 C CA . GLN A 1 186 ? -4.896 6.805 -6.248 1.00 66.19 186 GLN A CA 1
ATOM 1469 C C . GLN A 1 186 ? -5.068 7.192 -7.722 1.00 66.19 186 GLN A C 1
ATOM 1471 O O . GLN A 1 186 ? -4.521 6.509 -8.586 1.00 66.19 186 GLN A O 1
ATOM 1476 N N . SER A 1 187 ? -5.759 8.303 -8.006 1.00 66.50 187 SER A N 1
ATOM 1477 C CA . SER A 1 187 ? -5.838 8.873 -9.354 1.00 66.50 187 SER A CA 1
ATOM 1478 C C . SER A 1 187 ? -4.469 9.373 -9.825 1.00 66.50 187 SER A C 1
ATOM 1480 O O . SER A 1 187 ? -4.022 8.972 -10.896 1.00 66.50 187 SER A O 1
ATOM 1482 N N . SER A 1 188 ? -3.755 10.157 -9.006 1.00 65.44 188 SER A N 1
ATOM 1483 C CA . SER A 1 188 ? -2.414 10.668 -9.336 1.00 65.44 188 SER A CA 1
ATOM 1484 C C . SER A 1 188 ? -1.398 9.542 -9.550 1.00 65.44 188 SER A C 1
ATOM 1486 O O . SER A 1 188 ? -0.611 9.590 -10.492 1.00 65.44 188 SER A O 1
ATOM 1488 N N . MET A 1 189 ? -1.441 8.478 -8.738 1.00 64.25 189 MET A N 1
ATOM 1489 C CA . MET A 1 189 ? -0.609 7.286 -8.952 1.00 64.25 189 MET A CA 1
ATOM 1490 C C . MET A 1 189 ? -0.909 6.614 -10.297 1.00 64.25 189 MET A C 1
ATOM 1492 O O . MET A 1 189 ? 0.015 6.147 -10.954 1.00 64.25 189 MET A O 1
ATOM 1496 N N . GLY A 1 190 ? -2.171 6.598 -10.737 1.00 60.47 190 GLY A N 1
ATOM 1497 C CA . GLY A 1 190 ? -2.544 6.167 -12.087 1.00 60.47 190 GLY A CA 1
ATOM 1498 C C . GLY A 1 190 ? -1.942 7.063 -13.175 1.00 60.47 190 GLY A C 1
ATOM 1499 O O . GLY A 1 190 ? -1.333 6.556 -14.115 1.00 60.47 190 GLY A O 1
ATOM 1500 N N . SER A 1 191 ? -2.022 8.387 -13.015 1.00 61.31 191 SER A N 1
ATOM 1501 C CA . SER A 1 191 ? -1.431 9.361 -13.948 1.00 61.31 191 SER A CA 1
ATOM 1502 C C . SER A 1 191 ? 0.095 9.259 -14.041 1.00 61.31 191 SER A C 1
ATOM 1504 O O . SER A 1 191 ? 0.671 9.494 -15.101 1.00 61.31 191 SER A O 1
ATOM 1506 N N . LEU A 1 192 ? 0.768 8.862 -12.958 1.00 59.34 192 LEU A N 1
ATOM 1507 C CA . LEU A 1 192 ? 2.213 8.639 -12.942 1.00 59.34 192 LEU A CA 1
ATOM 1508 C C . LEU A 1 192 ? 2.634 7.497 -13.887 1.00 59.34 192 LEU A C 1
ATOM 1510 O O . LEU A 1 192 ? 3.678 7.592 -14.529 1.00 59.34 192 LEU A O 1
ATOM 1514 N N . PHE A 1 193 ? 1.807 6.457 -14.023 1.00 61.50 193 PHE A N 1
ATOM 1515 C CA . PHE A 1 193 ? 2.033 5.392 -15.005 1.00 61.50 193 PHE A CA 1
ATOM 1516 C C . PHE A 1 193 ? 1.780 5.854 -16.440 1.00 61.50 193 PHE A C 1
ATOM 1518 O O . PHE A 1 193 ? 2.495 5.428 -17.341 1.00 61.50 193 PHE A O 1
ATOM 1525 N N . ILE A 1 194 ? 0.828 6.765 -16.656 1.00 59.84 194 ILE A N 1
ATOM 1526 C CA . ILE A 1 194 ? 0.594 7.380 -17.974 1.00 59.84 194 ILE A CA 1
ATOM 1527 C C . ILE A 1 194 ? 1.813 8.220 -18.389 1.00 59.84 194 ILE A C 1
ATOM 1529 O O . ILE A 1 194 ? 2.253 8.169 -19.536 1.00 59.84 194 ILE A O 1
ATOM 1533 N N . ALA A 1 195 ? 2.419 8.939 -17.440 1.00 55.97 195 ALA A N 1
ATOM 1534 C CA . ALA A 1 195 ? 3.623 9.733 -17.674 1.00 55.97 195 ALA A CA 1
ATOM 1535 C C . ALA A 1 195 ? 4.889 8.892 -17.958 1.00 55.97 195 ALA A C 1
ATOM 1537 O O . ALA A 1 195 ? 5.874 9.438 -18.454 1.00 55.97 195 ALA A O 1
ATOM 1538 N N . ALA A 1 196 ? 4.879 7.582 -17.674 1.00 53.47 196 ALA A N 1
ATOM 1539 C CA . ALA A 1 196 ? 6.019 6.680 -17.867 1.00 53.47 196 ALA A CA 1
ATOM 1540 C C . ALA A 1 196 ? 6.173 6.123 -19.307 1.00 53.47 196 ALA A C 1
ATOM 1542 O O . ALA A 1 196 ? 7.121 5.381 -19.561 1.00 53.47 196 ALA A O 1
ATOM 1543 N N . GLY A 1 197 ? 5.313 6.508 -20.263 1.00 45.78 197 GLY A N 1
ATOM 1544 C CA . GLY A 1 197 ? 5.482 6.220 -21.699 1.00 45.78 197 GLY A CA 1
ATOM 1545 C C . GLY A 1 197 ? 4.572 5.126 -22.284 1.00 45.78 197 GLY A C 1
ATOM 1546 O O . GLY A 1 197 ? 3.784 4.502 -21.581 1.00 45.78 197 GLY A O 1
ATOM 1547 N N . ASP A 1 198 ? 4.659 4.942 -23.611 1.00 41.47 198 ASP A N 1
ATOM 1548 C CA . ASP A 1 198 ? 3.652 4.346 -24.511 1.00 41.47 198 ASP A CA 1
ATOM 1549 C C . ASP A 1 198 ? 3.024 3.010 -24.071 1.00 41.47 198 ASP A C 1
ATOM 1551 O O . ASP A 1 198 ? 3.442 1.924 -24.486 1.00 41.47 198 ASP A O 1
ATOM 1555 N N . LYS A 1 199 ? 1.939 3.114 -23.299 1.00 38.62 199 LYS A N 1
ATOM 1556 C CA . LYS A 1 199 ? 0.667 2.370 -23.395 1.00 38.62 199 LYS A CA 1
ATOM 1557 C C . LYS A 1 199 ? -0.134 2.691 -22.135 1.00 38.62 199 LYS A C 1
ATOM 1559 O O . LYS A 1 199 ? 0.219 2.180 -21.084 1.00 38.62 199 LYS A O 1
ATOM 1564 N N . ILE A 1 200 ? -1.189 3.498 -22.281 1.00 35.62 200 ILE A N 1
ATOM 1565 C CA . ILE A 1 200 ? -2.465 3.552 -21.522 1.00 35.62 200 ILE A CA 1
ATOM 1566 C C . ILE A 1 200 ? -2.986 5.000 -21.586 1.00 35.62 200 ILE A C 1
ATOM 1568 O O . ILE A 1 200 ? -2.236 5.936 -21.329 1.00 35.62 200 ILE A O 1
ATOM 1572 N N . HIS A 1 201 ? -4.245 5.184 -21.993 1.00 34.06 201 HIS A N 1
ATOM 1573 C CA . HIS A 1 201 ? -4.943 6.480 -22.016 1.00 34.06 201 HIS A CA 1
ATOM 1574 C C . HIS A 1 201 ? -6.216 6.409 -21.155 1.00 34.06 201 HIS A C 1
ATOM 1576 O O . HIS A 1 201 ? -6.775 5.330 -20.958 1.00 34.06 201 HIS A O 1
ATOM 1582 N N . GLU A 1 202 ? -6.602 7.571 -20.622 1.00 30.55 202 GLU A N 1
ATOM 1583 C CA . GLU A 1 202 ? -7.646 7.829 -19.617 1.00 30.55 202 GLU A CA 1
ATOM 1584 C C . GLU A 1 202 ? -9.071 7.538 -20.093 1.00 30.55 202 GLU A C 1
ATOM 1586 O O . GLU A 1 202 ? -9.364 7.792 -21.248 1.00 30.55 202 GLU A O 1
ATOM 1591 N N . GLU A 1 203 ? -9.960 7.141 -19.169 1.00 33.31 203 GLU A N 1
ATOM 1592 C CA . GLU A 1 203 ? -11.362 7.600 -19.115 1.00 33.31 203 GLU A CA 1
ATOM 1593 C C . GLU A 1 203 ? -11.944 7.382 -17.692 1.00 33.31 203 GLU A C 1
ATOM 1595 O O . GLU A 1 203 ? -11.870 6.283 -17.137 1.00 33.31 203 GLU A O 1
ATOM 1600 N N . THR A 1 204 ? -12.578 8.406 -17.100 1.00 27.58 204 THR A N 1
ATOM 1601 C CA . THR A 1 204 ? -13.537 8.266 -15.975 1.00 27.58 204 THR A CA 1
ATOM 1602 C C . THR A 1 204 ? -14.822 9.034 -16.291 1.00 27.58 204 THR A C 1
ATOM 1604 O O . THR A 1 204 ? -14.760 10.155 -16.793 1.00 27.58 204 THR A O 1
ATOM 1607 N N . PRO A 1 205 ? -16.004 8.456 -15.979 1.00 40.59 205 PRO A N 1
ATOM 1608 C CA . PRO A 1 205 ? -16.720 8.959 -14.802 1.00 40.59 205 PRO A CA 1
ATOM 1609 C C . PRO A 1 205 ? -17.503 7.911 -13.972 1.00 40.59 205 PRO A C 1
ATOM 1611 O O . PRO A 1 205 ? -18.075 6.950 -14.477 1.00 40.59 205 PRO A O 1
ATOM 1614 N N . LEU A 1 206 ? -17.622 8.252 -12.681 1.00 31.81 206 LEU A N 1
ATOM 1615 C CA . LEU A 1 206 ? -18.666 7.916 -11.697 1.00 31.81 206 LEU A CA 1
ATOM 1616 C C . LEU A 1 206 ? -18.676 6.542 -10.983 1.00 31.81 206 LEU A C 1
ATOM 1618 O O . LEU A 1 206 ? -19.407 5.609 -11.311 1.00 31.81 206 LEU A O 1
ATOM 1622 N N . LEU A 1 207 ? -17.975 6.525 -9.842 1.00 51.16 207 LEU A N 1
ATOM 1623 C CA . LEU A 1 207 ? -18.294 5.732 -8.651 1.00 51.16 207 LEU A CA 1
ATOM 1624 C C . LEU A 1 207 ? -19.660 6.137 -8.073 1.00 51.16 207 LEU A C 1
ATOM 1626 O O . LEU A 1 207 ? -19.813 7.313 -7.738 1.00 51.16 207 LEU A O 1
ATOM 1630 N N . TYR A 1 208 ? -20.575 5.193 -7.776 1.00 32.62 208 TYR A N 1
ATOM 1631 C CA . TYR A 1 208 ? -21.514 5.488 -6.676 1.00 32.62 208 TYR A CA 1
ATOM 1632 C C . TYR A 1 208 ? -22.159 4.372 -5.831 1.00 32.62 208 TYR A C 1
ATOM 1634 O O . TYR A 1 208 ? -22.485 4.673 -4.692 1.00 32.62 208 TYR A O 1
ATOM 1642 N N . GLN A 1 209 ? -22.373 3.111 -6.226 1.00 34.22 209 GLN A N 1
ATOM 1643 C CA . GLN A 1 209 ? -23.276 2.254 -5.403 1.00 34.22 209 GLN A CA 1
ATOM 1644 C C . GLN A 1 209 ? -22.618 1.082 -4.674 1.00 34.22 209 GLN A C 1
ATOM 1646 O O . GLN A 1 209 ? -22.968 -0.080 -4.862 1.00 34.22 209 GLN A O 1
ATOM 1651 N N . LEU A 1 210 ? -21.660 1.431 -3.811 1.00 49.25 210 LEU A N 1
ATOM 1652 C CA . LEU A 1 210 ? -20.670 0.573 -3.159 1.00 49.25 210 LEU A CA 1
ATOM 1653 C C . LEU A 1 210 ? -21.223 -0.318 -2.027 1.00 49.25 210 LEU A C 1
ATOM 1655 O O . LEU A 1 210 ? -21.116 0.014 -0.853 1.00 49.25 210 LEU A O 1
ATOM 1659 N N . THR A 1 211 ? -21.785 -1.485 -2.365 1.00 36.72 211 THR A N 1
ATOM 1660 C CA . THR A 1 211 ? -21.817 -2.658 -1.445 1.00 36.72 211 THR A CA 1
ATOM 1661 C C . THR A 1 211 ? -22.118 -4.001 -2.132 1.00 36.72 211 THR A C 1
ATOM 1663 O O . THR A 1 211 ? -21.716 -5.042 -1.627 1.00 36.72 211 THR A O 1
ATOM 1666 N N . LYS A 1 212 ? -22.668 -3.994 -3.358 1.00 49.97 212 LYS A N 1
ATOM 1667 C CA . LYS A 1 212 ? -22.624 -5.113 -4.341 1.00 49.97 212 LYS A CA 1
ATOM 1668 C C . LYS A 1 212 ? -21.352 -5.110 -5.208 1.00 49.97 212 LYS A C 1
ATOM 1670 O O . LYS A 1 212 ? -21.291 -5.699 -6.280 1.00 49.97 212 LYS A O 1
ATOM 1675 N N . VAL A 1 213 ? -20.348 -4.364 -4.774 1.00 56.50 213 VAL A N 1
ATOM 1676 C CA . VAL A 1 213 ? -19.493 -3.630 -5.702 1.00 56.50 213 VAL A CA 1
ATOM 1677 C C . VAL A 1 213 ? -18.094 -4.182 -5.865 1.00 56.50 213 VAL A C 1
ATOM 1679 O O . VAL A 1 213 ? -17.505 -3.944 -6.902 1.00 56.50 213 VAL A O 1
ATOM 1682 N N . ILE A 1 214 ? -17.587 -4.997 -4.943 1.00 63.69 214 ILE A N 1
ATOM 1683 C CA . ILE A 1 214 ? -16.303 -5.679 -5.170 1.00 63.69 214 ILE A CA 1
ATOM 1684 C C . ILE A 1 214 ? -16.442 -6.688 -6.317 1.00 63.69 214 ILE A C 1
ATOM 1686 O O . ILE A 1 214 ? -15.634 -6.685 -7.235 1.00 63.69 214 ILE A O 1
ATOM 1690 N N . ASP A 1 215 ? -17.510 -7.485 -6.301 1.00 63.25 215 ASP A N 1
ATOM 1691 C CA . ASP A 1 215 ? -17.831 -8.468 -7.341 1.00 63.25 215 ASP A CA 1
ATOM 1692 C C . ASP A 1 215 ? -18.105 -7.783 -8.694 1.00 63.25 215 ASP A C 1
ATOM 1694 O O . ASP A 1 215 ? -17.507 -8.128 -9.709 1.00 63.25 215 ASP A O 1
ATOM 1698 N N . VAL A 1 216 ? -18.917 -6.717 -8.700 1.00 68.88 216 VAL A N 1
ATOM 1699 C CA . VAL A 1 216 ? -19.190 -5.924 -9.912 1.00 68.88 216 VAL A CA 1
ATOM 1700 C C . VAL A 1 216 ? -17.952 -5.185 -10.421 1.00 68.88 216 VAL A C 1
ATOM 1702 O O . VAL A 1 216 ? -17.713 -5.197 -11.622 1.00 68.88 216 VAL A O 1
ATOM 1705 N N . PHE A 1 217 ? -17.131 -4.583 -9.557 1.00 71.44 217 PHE A N 1
ATOM 1706 C CA . PHE A 1 217 ? -15.882 -3.949 -9.986 1.00 71.44 217 PHE A CA 1
ATOM 1707 C C . PHE A 1 217 ? -14.912 -4.956 -10.555 1.00 71.44 217 PHE A C 1
ATOM 1709 O O . PHE A 1 217 ? -14.266 -4.655 -11.545 1.00 71.44 217 PHE A O 1
ATOM 1716 N N . LEU A 1 218 ? -14.806 -6.133 -9.951 1.00 75.50 218 LEU A N 1
ATOM 1717 C CA . LEU A 1 218 ? -13.902 -7.163 -10.424 1.00 75.50 218 LEU A CA 1
ATOM 1718 C C . LEU A 1 218 ? -14.370 -7.719 -11.778 1.00 75.50 218 LEU A C 1
ATOM 1720 O O . LEU A 1 218 ? -13.553 -7.882 -12.682 1.00 75.50 218 LEU A O 1
ATOM 1724 N N . MET A 1 219 ? -15.684 -7.880 -11.976 1.00 81.25 219 MET A N 1
ATOM 1725 C CA . MET A 1 219 ? -16.270 -8.189 -13.286 1.00 81.25 219 MET A CA 1
ATOM 1726 C C . MET A 1 219 ? -16.030 -7.080 -14.317 1.00 81.25 219 MET A C 1
ATOM 1728 O O . MET A 1 219 ? -15.609 -7.380 -15.433 1.00 81.25 219 MET A O 1
ATOM 1732 N N . ILE A 1 220 ? -16.270 -5.812 -13.969 1.00 81.75 220 ILE A N 1
ATOM 1733 C CA . ILE A 1 220 ? -16.028 -4.663 -14.857 1.00 81.75 220 ILE A CA 1
ATOM 1734 C C . ILE A 1 220 ? -14.544 -4.570 -15.199 1.00 81.75 220 ILE A C 1
ATOM 1736 O O . ILE A 1 220 ? -14.207 -4.455 -16.367 1.00 81.75 220 ILE A O 1
ATOM 1740 N N . PHE A 1 221 ? -13.659 -4.671 -14.210 1.00 82.69 221 PHE A N 1
ATOM 1741 C CA . PHE A 1 221 ? -12.212 -4.614 -14.378 1.00 82.69 221 PHE A CA 1
ATOM 1742 C C . PHE A 1 221 ? -11.731 -5.677 -15.366 1.00 82.69 221 PHE A C 1
ATOM 1744 O O . PHE A 1 221 ? -11.048 -5.350 -16.334 1.00 82.69 221 PHE A O 1
ATOM 1751 N N . LEU A 1 222 ? -12.143 -6.936 -15.178 1.00 84.62 222 LEU A N 1
ATOM 1752 C CA . LEU A 1 222 ? -11.796 -8.007 -16.109 1.00 84.62 222 LEU A CA 1
ATOM 1753 C C . LEU A 1 222 ? -12.415 -7.774 -17.494 1.00 84.62 222 LEU A C 1
ATOM 1755 O O . LEU A 1 222 ? -11.728 -7.936 -18.498 1.00 84.62 222 LEU A O 1
ATOM 1759 N N . SER A 1 223 ? -13.673 -7.332 -17.563 1.00 85.75 223 SER A N 1
ATOM 1760 C CA . SER A 1 223 ? -14.358 -7.058 -18.835 1.00 85.75 223 SER A CA 1
ATOM 1761 C C . SER A 1 223 ? -13.687 -5.935 -19.626 1.00 85.75 223 SER A C 1
ATOM 1763 O O . SER A 1 223 ? -13.452 -6.091 -20.820 1.00 85.75 223 SER A O 1
ATOM 1765 N N . VAL A 1 224 ? -13.341 -4.826 -18.968 1.00 84.50 224 VAL A N 1
ATOM 1766 C CA . VAL A 1 224 ? -12.624 -3.689 -19.564 1.00 84.50 224 VAL A CA 1
ATOM 1767 C C . VAL A 1 224 ? -11.245 -4.132 -20.026 1.00 84.50 224 VAL A C 1
ATOM 1769 O O . VAL A 1 224 ? -10.864 -3.832 -21.151 1.00 84.50 224 VAL A O 1
ATOM 1772 N N . ARG A 1 225 ? -10.528 -4.911 -19.210 1.00 82.25 225 ARG A N 1
ATOM 1773 C CA . ARG A 1 225 ? -9.198 -5.417 -19.553 1.00 82.25 225 ARG A CA 1
ATOM 1774 C C . ARG A 1 225 ? -9.217 -6.284 -20.809 1.00 82.25 225 ARG A C 1
ATOM 177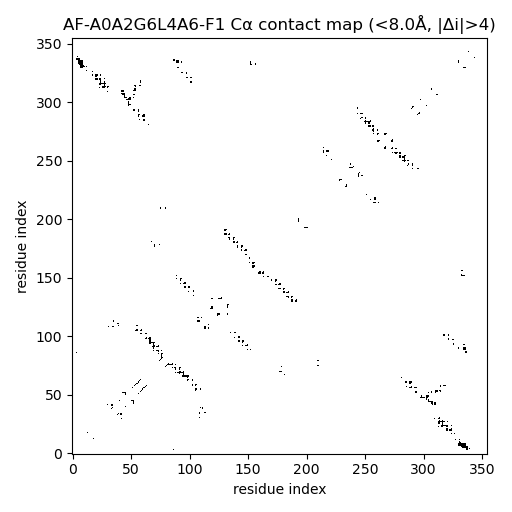6 O O . ARG A 1 225 ? -8.431 -6.057 -21.722 1.00 82.25 225 ARG A O 1
ATOM 1783 N N . PHE A 1 226 ? -10.118 -7.262 -20.883 1.00 86.62 226 PHE A N 1
ATOM 1784 C CA . PHE A 1 226 ? -10.268 -8.066 -22.097 1.00 86.62 226 PHE A CA 1
ATOM 1785 C C . PHE A 1 226 ? -10.762 -7.212 -23.272 1.00 86.62 226 PHE A C 1
ATOM 1787 O O . PHE A 1 226 ? -10.235 -7.340 -24.375 1.00 86.62 226 PHE A O 1
ATOM 1794 N N . GLY A 1 227 ? -11.712 -6.303 -23.032 1.00 84.69 227 GLY A N 1
ATOM 1795 C CA . GLY A 1 227 ? -12.224 -5.358 -24.024 1.00 84.69 227 GLY A CA 1
ATOM 1796 C C . GLY A 1 227 ? -11.127 -4.504 -24.662 1.00 84.69 227 GLY A C 1
ATOM 1797 O O . GLY A 1 227 ? -11.087 -4.387 -25.883 1.00 84.69 227 GLY A O 1
ATOM 1798 N N . GLU A 1 228 ? -10.188 -3.985 -23.872 1.00 79.31 228 GLU A N 1
ATOM 1799 C CA . GLU A 1 228 ? -9.036 -3.222 -24.359 1.00 79.31 228 GLU A CA 1
ATOM 1800 C C . GLU A 1 228 ? -8.168 -4.054 -25.314 1.00 79.31 228 GLU A C 1
ATOM 1802 O O . GLU A 1 228 ? -7.779 -3.571 -26.381 1.00 79.31 228 GLU A O 1
ATOM 1807 N N . LEU A 1 229 ? -7.894 -5.320 -24.982 1.00 83.88 229 LEU A N 1
ATOM 1808 C CA . LEU A 1 229 ? -7.103 -6.206 -25.841 1.00 83.88 229 LEU A CA 1
ATOM 1809 C C . LEU A 1 229 ? -7.783 -6.458 -27.192 1.00 83.88 229 LEU A C 1
ATOM 1811 O O . LEU A 1 229 ? -7.099 -6.494 -28.219 1.00 83.88 229 LEU A O 1
ATOM 1815 N N . PHE A 1 230 ? -9.112 -6.604 -27.200 1.00 85.69 230 PHE A N 1
ATOM 1816 C CA . PHE A 1 230 ? -9.887 -6.741 -28.433 1.00 85.69 230 PHE A CA 1
ATOM 1817 C C . PHE A 1 230 ? -9.881 -5.446 -29.251 1.00 85.69 230 PHE A C 1
ATOM 1819 O O . PHE A 1 230 ? -9.577 -5.485 -30.440 1.00 85.69 230 PHE A O 1
ATOM 1826 N N . LEU A 1 231 ? -10.148 -4.296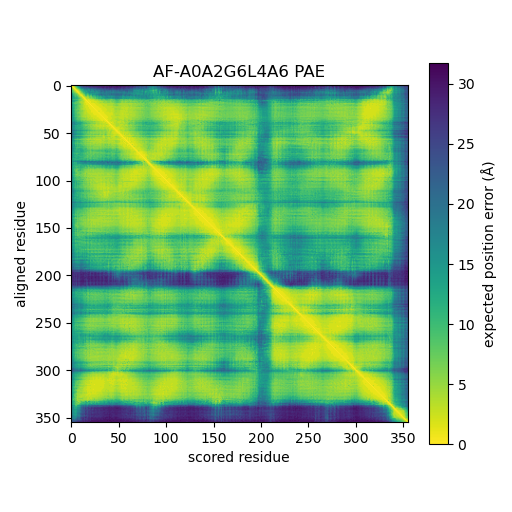 -28.621 1.00 86.56 231 LEU A N 1
ATOM 1827 C CA . LEU A 1 231 ? -10.196 -2.993 -29.298 1.00 86.56 231 LEU A CA 1
ATOM 1828 C C . LEU A 1 231 ? -8.841 -2.578 -29.880 1.00 86.56 231 LEU A C 1
ATOM 1830 O O . LEU A 1 231 ? -8.781 -1.964 -30.942 1.00 86.56 231 LEU A O 1
ATOM 1834 N N . THR A 1 232 ? -7.745 -2.935 -29.212 1.00 80.88 232 THR A N 1
ATOM 1835 C CA . THR A 1 232 ? -6.386 -2.618 -29.672 1.00 80.88 232 THR A CA 1
ATOM 1836 C C . THR A 1 232 ? -5.794 -3.667 -30.618 1.00 80.88 232 THR A C 1
ATOM 1838 O O . THR A 1 232 ? -4.640 -3.522 -31.017 1.00 80.88 232 THR A O 1
ATOM 1841 N N . ASN A 1 233 ? -6.556 -4.704 -31.001 1.00 82.62 233 ASN A N 1
ATOM 1842 C CA . ASN A 1 233 ? -6.097 -5.841 -31.815 1.00 82.62 233 ASN A CA 1
ATOM 1843 C C . ASN A 1 233 ? -4.841 -6.536 -31.247 1.00 82.62 233 ASN A C 1
ATOM 1845 O O . ASN A 1 233 ? -4.006 -7.057 -31.980 1.00 82.62 233 ASN A O 1
ATOM 1849 N N . LYS A 1 234 ? -4.708 -6.560 -29.917 1.00 83.81 234 LYS A N 1
ATOM 1850 C CA . LYS A 1 234 ? -3.554 -7.101 -29.177 1.00 83.81 234 LYS A CA 1
ATOM 1851 C C . LYS A 1 234 ? -3.798 -8.510 -28.626 1.00 83.81 234 LYS A C 1
ATOM 1853 O O . LYS A 1 234 ? -3.056 -8.985 -27.769 1.00 83.81 234 LYS A O 1
ATOM 1858 N N . VAL A 1 235 ? -4.829 -9.191 -29.122 1.00 83.94 235 VAL A N 1
ATOM 1859 C CA . VAL A 1 235 ? -5.261 -10.524 -28.662 1.00 83.94 235 VAL A CA 1
ATOM 1860 C C . VAL A 1 235 ? -4.168 -11.583 -28.862 1.00 83.94 235 VAL A C 1
ATOM 1862 O O . VAL A 1 235 ? -4.087 -12.534 -28.092 1.00 83.94 235 VAL A O 1
ATOM 1865 N N . GLU A 1 236 ? -3.270 -11.392 -29.832 1.00 84.69 236 GLU A N 1
ATOM 1866 C CA . GLU A 1 236 ? -2.136 -12.292 -30.083 1.00 84.69 236 GLU A CA 1
ATOM 1867 C C . GLU A 1 236 ? -1.209 -12.443 -28.861 1.00 84.69 236 GLU A C 1
ATOM 1869 O O . GLU A 1 236 ? -0.686 -13.529 -28.602 1.00 84.69 236 GLU A O 1
ATOM 1874 N N . TYR A 1 237 ? -1.074 -11.404 -28.023 1.00 82.94 237 TYR A N 1
ATOM 1875 C CA . TYR A 1 237 ? -0.265 -11.487 -26.803 1.00 82.94 237 TYR A CA 1
ATOM 1876 C C . TYR A 1 237 ? -0.809 -12.492 -25.774 1.00 82.94 237 TYR A C 1
ATOM 1878 O O . TYR A 1 237 ? -0.049 -12.923 -24.912 1.00 82.94 237 TYR A O 1
ATOM 1886 N N . LEU A 1 238 ? -2.074 -12.919 -25.881 1.00 84.00 238 LEU A N 1
ATOM 1887 C CA . LEU A 1 238 ? -2.668 -13.931 -24.997 1.00 84.00 238 LEU A CA 1
ATOM 1888 C C . LEU A 1 238 ? -2.229 -15.364 -25.314 1.00 84.00 238 LEU A C 1
ATOM 1890 O O . LEU A 1 238 ? -2.507 -16.267 -24.523 1.00 84.00 238 LEU A O 1
ATOM 1894 N N . VAL A 1 239 ? -1.593 -15.580 -26.470 1.00 87.50 239 VAL A N 1
ATOM 1895 C CA . VAL A 1 239 ? -1.253 -16.916 -26.993 1.00 87.50 239 VAL A CA 1
ATOM 1896 C C . VAL A 1 239 ? 0.246 -17.046 -27.302 1.00 87.50 239 VAL A C 1
ATOM 1898 O O . VAL A 1 239 ? 0.718 -18.124 -27.645 1.00 87.50 239 VAL A O 1
ATOM 1901 N N . THR A 1 240 ? 1.039 -15.986 -27.112 1.00 85.56 240 THR A N 1
ATOM 1902 C CA . THR A 1 240 ? 2.489 -15.988 -27.401 1.00 85.56 240 THR A CA 1
ATOM 1903 C C . THR A 1 240 ? 3.309 -16.956 -26.539 1.00 85.56 240 THR A C 1
ATOM 1905 O O . THR A 1 240 ? 4.455 -17.236 -26.880 1.00 85.56 240 THR A O 1
ATOM 1908 N N . GLY A 1 241 ? 2.765 -17.474 -25.429 1.00 83.56 241 GLY A N 1
ATOM 1909 C CA . GLY A 1 241 ? 3.425 -18.495 -24.601 1.00 83.56 241 GLY A CA 1
ATOM 1910 C C . GLY A 1 241 ? 4.664 -18.008 -23.837 1.00 83.56 241 GLY A C 1
ATOM 1911 O O . GLY A 1 241 ? 5.439 -18.818 -23.336 1.00 83.56 241 GLY A O 1
ATOM 1912 N N . ASN A 1 242 ? 4.868 -16.693 -23.746 1.00 86.88 242 ASN A N 1
ATOM 1913 C CA . ASN A 1 242 ? 5.962 -16.090 -22.987 1.00 86.88 242 ASN A CA 1
ATOM 1914 C C . ASN A 1 242 ? 5.605 -15.923 -21.492 1.00 86.88 242 ASN A C 1
ATOM 1916 O O . ASN A 1 242 ? 4.471 -16.161 -21.067 1.00 86.88 242 ASN A O 1
ATOM 1920 N N . LEU A 1 243 ? 6.575 -15.487 -20.679 1.00 84.81 243 LEU A N 1
ATOM 1921 C CA . LEU A 1 243 ? 6.376 -15.269 -19.239 1.00 84.81 243 LEU A CA 1
ATOM 1922 C C . LEU A 1 243 ? 5.227 -14.287 -18.949 1.00 84.81 243 LEU A C 1
ATOM 1924 O O . LEU A 1 243 ? 4.429 -14.537 -18.053 1.00 84.81 243 LEU A O 1
ATOM 1928 N N . LEU A 1 244 ? 5.103 -13.204 -19.723 1.00 85.06 244 LEU A N 1
ATOM 1929 C CA . LEU A 1 244 ? 4.048 -12.200 -19.539 1.00 85.06 244 LEU A CA 1
ATOM 1930 C C . LEU A 1 244 ? 2.651 -12.766 -19.816 1.00 85.06 244 LEU A C 1
ATOM 1932 O O . LEU A 1 244 ? 1.717 -12.479 -19.074 1.00 85.06 244 LEU A O 1
ATOM 1936 N N . CYS A 1 245 ? 2.516 -13.618 -20.833 1.00 87.06 245 CYS A N 1
ATOM 1937 C CA . CYS A 1 245 ? 1.297 -14.363 -21.125 1.00 87.06 245 CYS A CA 1
ATOM 1938 C C . CYS A 1 245 ? 0.924 -15.279 -19.949 1.00 87.06 245 CYS A C 1
ATOM 1940 O O . CYS A 1 245 ? -0.224 -15.282 -19.507 1.00 87.06 245 CYS A O 1
ATOM 1942 N N . PHE A 1 246 ? 1.890 -16.019 -19.390 1.00 90.19 246 PHE A N 1
ATOM 1943 C CA . PHE A 1 246 ? 1.649 -16.854 -18.209 1.00 90.19 246 PHE A CA 1
ATOM 1944 C C . PHE A 1 246 ? 1.209 -16.026 -16.992 1.00 90.19 246 PHE A C 1
ATOM 1946 O O . PHE A 1 246 ? 0.217 -16.366 -16.348 1.00 90.19 246 PHE A O 1
ATOM 1953 N N . LEU A 1 247 ? 1.906 -14.923 -16.701 1.00 89.19 247 LEU A N 1
ATOM 1954 C CA . LEU A 1 247 ? 1.581 -14.034 -15.584 1.00 89.19 247 LEU A CA 1
ATOM 1955 C C . LEU A 1 247 ? 0.201 -13.387 -15.751 1.00 89.19 247 LEU A C 1
ATOM 1957 O O . LEU A 1 247 ? -0.541 -13.307 -14.776 1.00 89.19 247 LEU A O 1
ATOM 1961 N N . PHE A 1 248 ? -0.177 -12.997 -16.972 1.00 88.50 248 PHE A N 1
ATOM 1962 C CA . PHE A 1 248 ? -1.504 -12.463 -17.283 1.00 88.50 248 PHE A CA 1
ATOM 1963 C C . PHE A 1 248 ? -2.616 -13.482 -16.999 1.00 88.50 248 PHE A C 1
ATOM 1965 O O . PHE A 1 248 ? -3.624 -13.150 -16.370 1.00 88.50 248 PHE A O 1
ATOM 1972 N N . TRP A 1 249 ? -2.442 -14.733 -17.438 1.00 91.06 249 TRP A N 1
ATOM 1973 C CA . TRP A 1 249 ? -3.418 -15.793 -17.182 1.00 91.06 249 TRP A CA 1
ATOM 1974 C C . TRP A 1 249 ? -3.499 -16.138 -15.698 1.00 91.06 249 TRP A C 1
ATOM 1976 O O . TRP A 1 249 ? -4.600 -16.213 -15.159 1.00 91.06 249 TRP A O 1
ATOM 1986 N N . LEU A 1 250 ? -2.356 -16.291 -15.023 1.00 93.06 250 LEU A N 1
ATOM 1987 C CA . LEU A 1 250 ? -2.299 -16.543 -13.583 1.00 93.06 250 LEU A CA 1
ATOM 1988 C C . LEU A 1 250 ? -3.041 -15.456 -12.799 1.00 93.06 250 LEU A C 1
ATOM 1990 O O . LEU A 1 250 ? -3.892 -15.760 -11.968 1.00 93.06 250 LEU A O 1
ATOM 1994 N N . GLU A 1 251 ? -2.756 -14.193 -13.100 1.00 90.44 251 GLU A N 1
ATOM 1995 C CA . GLU A 1 251 ? -3.423 -13.042 -12.503 1.00 90.44 251 GLU A CA 1
ATOM 1996 C C . GLU A 1 251 ? -4.936 -13.056 -12.769 1.00 90.44 251 GLU A C 1
ATOM 1998 O O . GLU A 1 251 ? -5.733 -12.888 -11.846 1.00 90.44 251 GLU A O 1
ATOM 2003 N N . THR A 1 252 ? -5.344 -13.332 -14.010 1.00 90.56 252 THR A N 1
ATOM 2004 C CA . THR A 1 252 ? -6.760 -13.449 -14.385 1.00 90.56 252 THR A CA 1
ATOM 2005 C C . THR A 1 252 ? -7.449 -14.562 -13.600 1.00 90.56 252 THR A C 1
ATOM 2007 O O . THR A 1 252 ? -8.541 -14.350 -13.082 1.00 90.56 252 THR A O 1
ATOM 2010 N N . PHE A 1 253 ? -6.825 -15.732 -13.446 1.00 92.94 253 PHE A N 1
ATOM 2011 C CA . PHE A 1 253 ? -7.391 -16.828 -12.657 1.00 92.94 253 PHE A CA 1
ATOM 2012 C C . PHE A 1 253 ? -7.514 -16.470 -11.174 1.00 92.94 253 PHE A C 1
ATOM 2014 O O . PHE A 1 253 ? -8.549 -16.749 -10.565 1.00 92.94 253 PHE A O 1
ATOM 2021 N N . LEU A 1 254 ? -6.502 -15.807 -10.608 1.00 92.38 254 LEU A N 1
ATOM 2022 C CA . LEU A 1 254 ? -6.521 -15.345 -9.219 1.00 92.38 254 LEU A CA 1
ATOM 2023 C C . LEU A 1 254 ? -7.646 -14.333 -8.958 1.00 92.38 254 LEU A C 1
ATOM 2025 O O . LEU A 1 254 ? -8.266 -14.373 -7.895 1.00 92.38 254 LEU A O 1
ATOM 2029 N N . LEU A 1 255 ? -7.938 -13.465 -9.929 1.00 88.38 255 LEU A N 1
ATOM 2030 C CA . LEU A 1 255 ? -9.027 -12.487 -9.873 1.00 88.38 255 LEU A CA 1
ATOM 2031 C C . LEU A 1 255 ? -10.397 -13.088 -10.239 1.00 88.38 255 LEU A C 1
ATOM 2033 O O . LEU A 1 255 ? -11.419 -12.628 -9.745 1.00 88.38 255 LEU A O 1
ATOM 2037 N N . MET A 1 256 ? -10.449 -14.153 -11.038 1.00 89.19 256 MET A N 1
ATOM 2038 C CA . MET A 1 256 ? -11.693 -14.866 -11.358 1.00 89.19 256 MET A CA 1
ATOM 2039 C C . MET A 1 256 ? -12.170 -15.766 -10.212 1.00 89.19 256 MET A C 1
ATOM 2041 O O . MET A 1 256 ? -13.370 -15.895 -9.986 1.00 89.19 256 MET A O 1
ATOM 2045 N N . PHE A 1 257 ? -11.260 -16.387 -9.462 1.00 88.75 257 PHE A N 1
ATOM 2046 C CA . PHE A 1 257 ? -11.607 -17.273 -8.348 1.00 88.75 257 PHE A CA 1
ATOM 2047 C C . PHE A 1 257 ? -12.555 -16.655 -7.293 1.00 88.75 257 PHE A C 1
ATOM 2049 O O . PHE A 1 257 ? -13.573 -17.284 -6.985 1.00 88.75 257 PHE A O 1
ATOM 2056 N N . PRO A 1 258 ? -12.311 -15.444 -6.748 1.00 83.38 258 PRO A N 1
ATOM 2057 C CA . PRO A 1 258 ? -13.248 -14.802 -5.823 1.00 83.38 258 PRO A CA 1
ATOM 2058 C C . PRO A 1 258 ? -14.620 -14.538 -6.455 1.00 83.38 258 PRO A C 1
ATOM 2060 O O . PRO A 1 258 ? -15.617 -14.696 -5.756 1.00 83.38 258 PRO A O 1
ATOM 2063 N N . LEU A 1 259 ? -14.706 -14.231 -7.759 1.00 83.75 259 LEU A N 1
ATOM 2064 C CA . LEU A 1 259 ? -15.994 -14.079 -8.454 1.00 83.75 259 LEU A CA 1
ATOM 2065 C C . LEU A 1 259 ? -16.808 -15.375 -8.399 1.00 83.75 259 LEU A C 1
ATOM 2067 O O . LEU A 1 259 ? -18.005 -15.337 -8.125 1.00 83.75 259 LEU A O 1
ATOM 2071 N N . LEU A 1 260 ? -16.162 -16.531 -8.596 1.00 84.94 260 LEU A N 1
ATOM 2072 C CA . LEU A 1 260 ? -16.817 -17.844 -8.514 1.00 84.94 260 LEU A CA 1
ATOM 2073 C C . LEU A 1 260 ? -17.296 -18.148 -7.089 1.00 84.94 260 LEU A C 1
ATOM 2075 O O . LEU A 1 260 ? -18.422 -18.610 -6.895 1.00 84.94 260 LEU A O 1
ATOM 2079 N N . VAL A 1 261 ? -16.456 -17.866 -6.086 1.00 77.56 261 VAL A N 1
ATOM 2080 C CA . VAL A 1 261 ? -16.804 -18.035 -4.666 1.00 77.56 261 VAL A CA 1
ATOM 2081 C C . VAL A 1 261 ? -17.978 -17.138 -4.287 1.00 77.56 261 VAL A C 1
ATOM 2083 O O . VAL A 1 261 ? -18.883 -17.576 -3.574 1.00 77.56 261 VAL A O 1
ATOM 2086 N N . PHE A 1 262 ? -17.983 -15.892 -4.761 1.00 69.88 262 PHE A N 1
ATOM 2087 C CA . PHE A 1 262 ? -19.054 -14.955 -4.477 1.00 69.88 262 PHE A CA 1
ATOM 2088 C C . PHE A 1 262 ? -20.323 -15.308 -5.241 1.00 69.88 262 PHE A C 1
ATOM 2090 O O . PHE A 1 262 ? -21.377 -15.226 -4.633 1.00 69.88 262 PHE A O 1
ATOM 2097 N N . HIS A 1 263 ? -20.288 -15.749 -6.496 1.00 77.88 263 HIS A N 1
ATOM 2098 C CA . HIS A 1 263 ? -21.506 -16.047 -7.260 1.00 77.88 263 HIS A CA 1
ATOM 2099 C C . HIS A 1 263 ? -22.222 -17.337 -6.835 1.00 77.88 263 HIS A C 1
ATOM 2101 O O . HIS A 1 263 ? -23.443 -17.422 -6.969 1.00 77.88 263 HIS A O 1
ATOM 2107 N N . TRP A 1 264 ? -21.509 -18.334 -6.300 1.00 76.75 264 TRP A N 1
ATOM 2108 C CA . TRP A 1 264 ? -22.130 -19.588 -5.864 1.00 76.75 264 TRP A CA 1
ATOM 2109 C C . TRP A 1 264 ? -22.511 -19.588 -4.382 1.00 76.75 264 TRP A C 1
ATOM 2111 O O . TRP A 1 264 ? -21.654 -19.611 -3.499 1.00 76.75 264 TRP A O 1
ATOM 2121 N N . ASP A 1 265 ? -23.812 -19.721 -4.100 1.00 63.75 265 ASP A N 1
ATOM 2122 C CA . ASP A 1 265 ? -24.365 -19.741 -2.735 1.00 63.75 265 ASP A CA 1
ATOM 2123 C C . ASP A 1 265 ? -23.747 -20.806 -1.819 1.00 63.75 265 ASP A C 1
ATOM 2125 O O . ASP A 1 265 ? -23.635 -20.597 -0.611 1.00 63.75 265 ASP A O 1
ATOM 2129 N N . LYS A 1 266 ? -23.329 -21.949 -2.378 1.00 71.12 266 LYS A N 1
ATOM 2130 C CA . LYS A 1 266 ? -22.662 -23.017 -1.616 1.00 71.12 266 LYS A CA 1
ATOM 2131 C C . LYS A 1 266 ? -21.287 -22.581 -1.106 1.00 71.12 266 LYS A C 1
ATOM 2133 O O . LYS A 1 266 ? -20.954 -22.868 0.037 1.00 71.12 266 LYS A O 1
ATOM 2138 N N . LEU A 1 267 ? -20.515 -21.888 -1.944 1.00 63.66 267 LEU A N 1
ATOM 2139 C CA . LEU A 1 267 ? -19.151 -21.450 -1.635 1.00 63.66 267 LEU A CA 1
ATOM 2140 C C . LEU A 1 267 ? -19.160 -20.201 -0.749 1.00 63.66 267 LEU A C 1
ATOM 2142 O O . LEU A 1 267 ? -18.392 -20.118 0.203 1.00 63.66 267 LEU A O 1
ATOM 2146 N N . ARG A 1 268 ? -20.089 -19.271 -0.997 1.00 60.19 268 ARG A N 1
ATOM 2147 C CA . ARG A 1 268 ? -20.256 -18.039 -0.212 1.00 60.19 268 ARG A CA 1
ATOM 2148 C C . ARG A 1 268 ? -20.594 -18.300 1.262 1.00 60.19 268 ARG A C 1
ATOM 2150 O O . ARG A 1 268 ? -20.288 -17.473 2.113 1.00 60.19 268 ARG A O 1
ATOM 2157 N N . ARG A 1 269 ? -21.249 -19.421 1.581 1.00 54.16 269 ARG A N 1
ATOM 2158 C CA . ARG A 1 269 ? -21.631 -19.771 2.963 1.00 54.16 269 ARG A CA 1
ATOM 2159 C C . ARG A 1 269 ? -20.493 -20.387 3.777 1.00 54.16 269 ARG A C 1
ATOM 2161 O O . ARG A 1 269 ? -20.611 -20.468 4.996 1.00 54.16 269 ARG A O 1
ATOM 2168 N N . ASP A 1 270 ? -19.411 -20.808 3.131 1.00 56.72 270 ASP A N 1
ATOM 2169 C CA . ASP A 1 270 ? -18.271 -21.424 3.799 1.00 56.72 270 ASP A CA 1
ATOM 2170 C C . ASP A 1 270 ? -17.150 -20.395 4.012 1.00 56.72 270 ASP A C 1
ATOM 2172 O O . ASP A 1 270 ? -16.575 -19.834 3.075 1.00 56.72 270 ASP A O 1
ATOM 2176 N N . ALA A 1 271 ? -16.812 -20.169 5.283 1.00 54.94 271 ALA A N 1
ATOM 2177 C CA . ALA A 1 271 ? -15.777 -19.228 5.697 1.00 54.94 271 ALA A CA 1
ATOM 2178 C C . ALA A 1 271 ? -14.398 -19.537 5.087 1.00 54.94 271 ALA A C 1
ATOM 2180 O O . ALA A 1 271 ? -13.611 -18.618 4.860 1.00 54.94 271 ALA A O 1
ATOM 2181 N N . ARG A 1 272 ? -14.097 -20.809 4.790 1.00 62.56 272 ARG A N 1
ATOM 2182 C CA . ARG A 1 272 ? -12.822 -21.212 4.177 1.00 62.56 272 ARG A CA 1
ATOM 2183 C C . ARG A 1 272 ? -12.715 -20.695 2.751 1.00 62.56 272 ARG A C 1
ATOM 2185 O O . ARG A 1 272 ? -11.683 -20.142 2.383 1.00 62.56 272 ARG A O 1
ATOM 2192 N N . PHE A 1 273 ? -13.782 -20.844 1.970 1.00 65.88 273 PHE A N 1
ATOM 2193 C CA . PHE A 1 273 ? -13.822 -20.374 0.589 1.00 65.88 273 PHE A CA 1
ATOM 2194 C C . PHE A 1 273 ? -13.870 -18.849 0.517 1.00 65.88 273 PHE A C 1
ATOM 2196 O O . PHE A 1 273 ? -13.191 -18.283 -0.333 1.00 65.88 273 PHE A O 1
ATOM 2203 N N . LEU A 1 274 ? -14.556 -18.174 1.447 1.00 63.28 274 LEU A N 1
ATOM 2204 C CA . LEU A 1 274 ? -14.481 -16.712 1.567 1.00 63.28 274 LEU A CA 1
ATOM 2205 C C . LEU A 1 274 ? -13.053 -16.228 1.867 1.00 63.28 274 LEU A C 1
ATOM 2207 O O . LEU A 1 274 ? -12.589 -15.271 1.250 1.00 63.28 274 LEU A O 1
ATOM 2211 N N . PHE A 1 275 ? -12.338 -16.902 2.773 1.00 64.56 275 PHE A N 1
ATOM 2212 C CA . PHE A 1 275 ? -10.946 -16.577 3.092 1.00 64.56 275 PHE A CA 1
ATOM 2213 C C . PHE A 1 275 ? -10.002 -16.834 1.909 1.00 64.56 275 PHE A C 1
ATOM 2215 O O . PHE A 1 275 ? -9.214 -15.963 1.551 1.00 64.56 275 PHE A O 1
ATOM 2222 N N . LEU A 1 276 ? -10.113 -18.001 1.267 1.00 74.44 276 LEU A N 1
ATOM 2223 C CA . LEU A 1 276 ? -9.349 -18.339 0.061 1.00 74.44 276 LEU A CA 1
ATOM 2224 C C . LEU A 1 276 ? -9.653 -17.368 -1.088 1.00 74.44 276 LEU A C 1
ATOM 2226 O O . LEU A 1 276 ? -8.739 -16.968 -1.800 1.00 74.44 276 LEU A O 1
ATOM 2230 N N . GLY A 1 277 ? -10.914 -16.959 -1.247 1.00 74.25 277 GLY A N 1
ATOM 2231 C CA . GLY A 1 277 ? -11.336 -15.962 -2.228 1.00 74.25 277 GLY A CA 1
ATOM 2232 C C . GLY A 1 277 ? -10.679 -14.609 -1.974 1.00 74.25 277 GLY A C 1
ATOM 2233 O O . GLY A 1 277 ? -10.078 -14.044 -2.882 1.00 74.25 277 GLY A O 1
ATOM 2234 N N . ALA A 1 278 ? -10.711 -14.123 -0.730 1.00 68.88 278 ALA A N 1
ATOM 2235 C CA . ALA A 1 278 ? -10.039 -12.884 -0.347 1.00 68.88 278 ALA A CA 1
ATOM 2236 C C . ALA A 1 278 ? -8.518 -12.957 -0.566 1.00 68.88 278 ALA A C 1
ATOM 2238 O O . ALA A 1 278 ? -7.939 -12.032 -1.130 1.00 68.88 278 ALA A O 1
ATOM 2239 N N . LEU A 1 279 ? -7.875 -14.067 -0.188 1.00 81.12 279 LEU A N 1
ATOM 2240 C CA . LEU A 1 279 ? -6.439 -14.273 -0.394 1.00 81.12 279 LEU A CA 1
ATOM 2241 C C . LEU A 1 279 ? -6.073 -14.303 -1.885 1.00 81.12 279 LEU A C 1
ATOM 2243 O O . LEU A 1 279 ? -5.110 -13.661 -2.295 1.00 81.12 279 LEU A O 1
ATOM 2247 N N . SER A 1 280 ? -6.864 -15.007 -2.695 1.00 86.88 280 SER A N 1
ATOM 2248 C CA . SER A 1 280 ? -6.704 -15.059 -4.150 1.00 86.88 280 SER A CA 1
ATOM 2249 C C . SER A 1 280 ? -6.870 -13.679 -4.782 1.00 86.88 280 SER A C 1
ATOM 2251 O O . SER A 1 280 ? -6.069 -13.291 -5.625 1.00 86.88 280 SER A O 1
ATOM 2253 N N . MET A 1 281 ? -7.865 -12.907 -4.336 1.00 81.38 281 MET A N 1
ATOM 2254 C CA . MET A 1 281 ? -8.100 -11.543 -4.807 1.00 81.38 281 MET A CA 1
ATOM 2255 C C . MET A 1 281 ? -6.924 -10.617 -4.474 1.00 81.38 281 MET A C 1
ATOM 2257 O O . MET A 1 281 ? -6.481 -9.865 -5.338 1.00 81.38 281 MET A O 1
ATOM 2261 N N . LEU A 1 282 ? -6.387 -10.698 -3.249 1.00 81.81 282 LEU A N 1
ATOM 2262 C CA . LEU A 1 282 ? -5.201 -9.940 -2.838 1.00 81.81 282 LEU A CA 1
ATOM 2263 C C . LEU A 1 282 ? -3.979 -10.327 -3.678 1.00 81.81 282 LEU A C 1
ATOM 2265 O O . LEU A 1 282 ? -3.289 -9.450 -4.188 1.00 81.81 282 LEU A O 1
ATOM 2269 N N . ALA A 1 283 ? -3.738 -11.625 -3.873 1.00 87.75 283 ALA A N 1
ATOM 2270 C CA . ALA A 1 283 ? -2.629 -12.114 -4.688 1.00 87.75 283 ALA A CA 1
ATOM 2271 C C . ALA A 1 283 ? -2.760 -11.689 -6.160 1.00 87.75 283 ALA A C 1
ATOM 2273 O O . ALA A 1 283 ? -1.782 -11.246 -6.756 1.00 87.75 283 ALA A O 1
ATOM 2274 N N . GLY A 1 284 ? -3.963 -11.770 -6.732 1.00 87.06 284 GLY A N 1
ATOM 2275 C CA . GLY A 1 284 ? -4.243 -11.323 -8.096 1.00 87.06 284 GLY A CA 1
ATOM 2276 C C . GLY A 1 284 ? -4.041 -9.819 -8.264 1.00 87.06 284 GLY A C 1
ATOM 2277 O O . GLY A 1 284 ? -3.386 -9.394 -9.208 1.00 87.06 284 GLY A O 1
ATOM 2278 N N . ALA A 1 285 ? -4.522 -9.006 -7.319 1.00 82.25 285 ALA A N 1
ATOM 2279 C CA . ALA A 1 285 ? -4.331 -7.556 -7.348 1.00 82.25 285 ALA A CA 1
ATOM 2280 C C . ALA A 1 285 ? -2.857 -7.156 -7.160 1.00 82.25 285 ALA A C 1
ATOM 2282 O O . ALA A 1 285 ? -2.382 -6.223 -7.810 1.00 82.25 285 ALA A O 1
ATOM 2283 N N . ALA A 1 286 ? -2.118 -7.876 -6.308 1.00 85.31 286 ALA A N 1
ATOM 2284 C CA . ALA A 1 286 ? -0.680 -7.685 -6.152 1.00 85.31 286 ALA A CA 1
ATOM 2285 C C . ALA A 1 286 ? 0.064 -8.003 -7.450 1.00 85.31 286 ALA A C 1
ATOM 2287 O O . ALA A 1 286 ? 0.849 -7.190 -7.933 1.00 85.31 286 ALA A O 1
ATOM 2288 N N . LEU A 1 287 ? -0.232 -9.164 -8.041 1.00 87.25 287 LEU A N 1
ATOM 2289 C CA . LEU A 1 287 ? 0.391 -9.609 -9.280 1.00 87.25 287 LEU A CA 1
ATOM 2290 C C . LEU A 1 287 ? 0.077 -8.658 -10.436 1.00 87.25 287 LEU A C 1
ATOM 2292 O O . LEU A 1 287 ? 0.975 -8.339 -11.206 1.00 87.25 287 LEU A O 1
ATOM 2296 N N . TRP A 1 288 ? -1.149 -8.134 -10.505 1.00 82.75 288 TRP A N 1
ATOM 2297 C CA . TRP A 1 288 ? -1.532 -7.097 -11.461 1.00 82.75 288 TRP A CA 1
ATOM 2298 C C . TRP A 1 288 ? -0.648 -5.855 -11.365 1.00 82.75 288 TRP A C 1
ATOM 2300 O O . TRP A 1 288 ? -0.081 -5.413 -12.368 1.00 82.75 288 TRP A O 1
ATOM 2310 N N . ARG A 1 289 ? -0.488 -5.307 -10.152 1.00 78.19 289 ARG A N 1
ATOM 2311 C CA . ARG A 1 289 ? 0.340 -4.112 -9.947 1.00 78.19 289 ARG A CA 1
ATOM 2312 C C . ARG A 1 289 ? 1.815 -4.385 -10.221 1.00 78.19 289 ARG A C 1
ATOM 2314 O O . ARG A 1 289 ? 2.452 -3.563 -10.870 1.00 78.19 289 ARG A O 1
ATOM 2321 N N . MET A 1 290 ? 2.332 -5.547 -9.824 1.00 82.75 290 MET A N 1
ATOM 2322 C CA . MET A 1 290 ? 3.715 -5.939 -10.117 1.00 82.75 290 MET A CA 1
ATOM 2323 C C . MET A 1 290 ? 3.954 -6.184 -11.611 1.00 82.75 290 MET A C 1
ATOM 2325 O O . MET A 1 290 ? 5.018 -5.844 -12.128 1.00 82.75 290 MET A O 1
ATOM 2329 N N . ASN A 1 291 ? 2.978 -6.753 -12.322 1.00 81.69 291 ASN A N 1
ATOM 2330 C CA . ASN A 1 291 ? 3.055 -6.935 -13.767 1.00 81.69 291 ASN A CA 1
ATOM 2331 C C . ASN A 1 291 ? 3.211 -5.585 -14.458 1.00 81.69 291 ASN A C 1
ATOM 2333 O O . ASN A 1 291 ? 4.103 -5.438 -15.285 1.00 81.69 291 ASN A O 1
ATOM 2337 N N . LEU A 1 292 ? 2.404 -4.595 -14.073 1.00 73.06 292 LEU A N 1
ATOM 2338 C CA . LEU A 1 292 ? 2.474 -3.254 -14.643 1.00 73.06 292 LEU A CA 1
ATOM 2339 C C . LEU A 1 292 ? 3.801 -2.548 -14.330 1.00 73.06 292 LEU A C 1
ATOM 2341 O O . LEU A 1 292 ? 4.411 -1.974 -15.226 1.00 73.06 292 LEU A O 1
ATOM 2345 N N . SER A 1 293 ? 4.243 -2.576 -13.071 1.00 71.31 293 SER A N 1
ATOM 2346 C CA . SER A 1 293 ? 5.354 -1.734 -12.613 1.00 71.31 293 SER A CA 1
ATOM 2347 C C . SER A 1 293 ? 6.737 -2.373 -12.729 1.00 71.31 293 SER A C 1
ATOM 2349 O O . SER A 1 293 ? 7.729 -1.663 -12.605 1.00 71.31 293 SER A O 1
ATOM 2351 N N . LEU A 1 294 ? 6.822 -3.697 -12.894 1.00 77.88 294 LEU A N 1
ATOM 2352 C CA . LEU A 1 294 ? 8.091 -4.427 -12.829 1.00 77.88 294 LEU A CA 1
ATOM 2353 C C . LEU A 1 294 ? 8.269 -5.406 -13.989 1.00 77.88 294 LEU A C 1
ATOM 2355 O O . LEU A 1 294 ? 9.267 -5.330 -14.696 1.00 77.88 294 LEU A O 1
ATOM 2359 N N . PHE A 1 295 ? 7.322 -6.327 -14.197 1.00 79.88 295 PHE A N 1
ATOM 2360 C CA . PHE A 1 295 ? 7.528 -7.417 -15.161 1.00 79.88 295 PHE A CA 1
ATOM 2361 C C . PHE A 1 295 ? 7.291 -7.000 -16.615 1.00 79.88 295 PHE A C 1
ATOM 2363 O O . PHE A 1 295 ? 8.031 -7.425 -17.499 1.00 79.88 295 PHE A O 1
ATOM 2370 N N . ALA A 1 296 ? 6.256 -6.201 -16.878 1.00 77.75 296 ALA A N 1
ATOM 2371 C CA . ALA A 1 296 ? 5.917 -5.717 -18.216 1.00 77.75 296 ALA A CA 1
ATOM 2372 C C . ALA A 1 296 ? 6.556 -4.359 -18.536 1.00 77.75 296 ALA A C 1
ATOM 2374 O O . ALA A 1 296 ? 6.560 -3.952 -19.700 1.00 77.75 296 ALA A O 1
ATOM 2375 N N . TYR A 1 297 ? 7.093 -3.667 -17.527 1.00 78.06 297 TYR A N 1
ATOM 2376 C CA . TYR A 1 297 ? 7.809 -2.416 -17.722 1.00 78.06 297 TYR A CA 1
ATOM 2377 C C . TYR A 1 297 ? 9.118 -2.682 -18.470 1.00 78.06 297 TYR A C 1
ATOM 2379 O O . TYR A 1 297 ? 9.950 -3.471 -18.031 1.00 78.06 297 TYR A O 1
ATOM 2387 N N . ASN A 1 298 ? 9.290 -2.028 -19.618 1.00 78.38 298 ASN A N 1
ATOM 2388 C CA . ASN A 1 298 ? 10.512 -2.098 -20.403 1.00 78.38 298 ASN A CA 1
ATOM 2389 C C . ASN A 1 298 ? 10.876 -0.687 -20.886 1.00 78.38 298 ASN A C 1
ATOM 2391 O O . ASN A 1 298 ? 10.215 -0.175 -21.791 1.00 78.38 298 ASN A O 1
ATOM 2395 N N . PRO A 1 299 ? 11.929 -0.069 -20.327 1.00 75.44 299 PRO A N 1
ATOM 2396 C CA . PRO A 1 299 ? 12.348 1.286 -20.684 1.00 75.44 299 PRO A CA 1
ATOM 2397 C C . PRO A 1 299 ? 13.027 1.379 -22.066 1.00 75.44 299 PRO A C 1
ATOM 2399 O O . PRO A 1 299 ? 13.442 2.459 -22.479 1.00 75.44 299 PRO A O 1
ATOM 2402 N N . GLY A 1 300 ? 13.185 0.262 -22.787 1.00 75.69 300 GLY A N 1
ATOM 2403 C CA . GLY A 1 300 ? 13.988 0.196 -24.007 1.00 75.69 300 GLY A CA 1
ATOM 2404 C C . GLY A 1 300 ? 15.492 0.205 -23.708 1.00 75.69 300 GLY A C 1
ATOM 2405 O O . GLY A 1 300 ? 15.920 0.035 -22.571 1.00 75.69 300 GLY A O 1
ATOM 2406 N N . GLY A 1 301 ? 16.333 0.334 -24.738 1.00 76.06 301 GLY A N 1
ATOM 2407 C CA . GLY A 1 301 ? 17.784 0.526 -24.563 1.00 76.06 301 GLY A CA 1
ATOM 2408 C C . GLY A 1 301 ? 18.587 -0.665 -24.010 1.00 76.06 301 GLY A C 1
ATOM 2409 O O . GLY A 1 301 ? 19.775 -0.508 -23.752 1.00 76.06 301 GLY A O 1
ATOM 2410 N N . GLY A 1 302 ? 17.978 -1.845 -23.843 1.00 80.50 302 GLY A N 1
ATOM 2411 C CA . GLY A 1 302 ? 18.661 -3.049 -23.346 1.00 80.50 302 GLY A CA 1
ATOM 2412 C C . GLY A 1 302 ? 18.916 -3.056 -21.835 1.00 80.50 302 GLY A C 1
ATOM 2413 O O . GLY A 1 302 ? 19.751 -3.824 -21.362 1.00 80.50 302 GLY A O 1
ATOM 2414 N N . PHE A 1 303 ? 18.225 -2.206 -21.069 1.00 82.50 303 PHE A N 1
ATOM 2415 C CA . PHE A 1 303 ? 18.306 -2.247 -19.612 1.00 82.50 303 PHE A CA 1
ATOM 2416 C C . PHE A 1 303 ? 17.690 -3.538 -19.068 1.00 82.50 303 PHE A C 1
ATOM 2418 O O . PHE A 1 303 ? 16.621 -3.977 -19.499 1.00 82.50 303 PHE A O 1
ATOM 2425 N N . HIS A 1 304 ? 18.347 -4.105 -18.063 1.00 83.38 304 HIS A N 1
ATOM 2426 C CA . HIS A 1 304 ? 17.869 -5.256 -17.312 1.00 83.38 304 HIS A CA 1
ATOM 2427 C C . HIS A 1 304 ? 17.890 -4.921 -15.826 1.00 83.38 304 HIS A C 1
ATOM 2429 O O . HIS A 1 304 ? 18.777 -4.205 -15.370 1.00 83.38 304 HIS A O 1
ATOM 2435 N N . TYR A 1 305 ? 16.911 -5.425 -15.087 1.00 86.06 305 TYR A N 1
ATOM 2436 C CA . TYR A 1 305 ? 16.815 -5.260 -13.645 1.00 86.06 305 TYR A CA 1
ATOM 2437 C C . TYR A 1 305 ? 16.457 -6.604 -13.018 1.00 86.06 305 TYR A C 1
ATOM 2439 O O . TYR A 1 305 ? 15.562 -7.306 -13.498 1.00 86.06 305 TYR A O 1
ATOM 2447 N N . PHE A 1 306 ? 17.157 -6.953 -11.944 1.00 87.06 306 PHE A N 1
ATOM 2448 C CA . PHE A 1 306 ? 16.810 -8.076 -11.090 1.00 87.06 306 PHE A CA 1
ATOM 2449 C C . PHE A 1 306 ? 17.011 -7.660 -9.628 1.00 87.06 306 PHE A C 1
ATOM 2451 O O . PHE A 1 306 ? 18.069 -7.122 -9.301 1.00 87.06 306 PHE A O 1
ATOM 2458 N N . PRO A 1 307 ? 16.027 -7.882 -8.740 1.00 88.38 307 PRO A N 1
ATOM 2459 C CA . PRO A 1 307 ? 16.098 -7.376 -7.375 1.00 88.38 307 PRO A CA 1
ATOM 2460 C C . PRO A 1 307 ? 17.269 -7.994 -6.609 1.00 88.38 307 PRO A C 1
ATOM 2462 O O . PRO A 1 307 ? 17.423 -9.220 -6.570 1.00 88.38 307 PRO A O 1
ATOM 2465 N N . LYS A 1 308 ? 18.068 -7.155 -5.938 1.00 89.69 308 LYS A N 1
ATOM 2466 C CA . LYS A 1 308 ? 19.078 -7.653 -4.991 1.00 89.69 308 LYS A CA 1
ATOM 2467 C C . LYS A 1 308 ? 18.414 -8.321 -3.793 1.00 89.69 308 LYS A C 1
ATOM 2469 O O . LYS A 1 308 ? 17.294 -7.993 -3.403 1.00 89.69 308 LYS A O 1
ATOM 2474 N N . THR A 1 309 ? 19.163 -9.200 -3.132 1.00 89.94 309 THR A N 1
ATOM 2475 C CA . THR A 1 309 ? 18.733 -9.839 -1.881 1.00 89.94 309 THR A CA 1
ATOM 2476 C C . THR A 1 309 ? 18.333 -8.811 -0.823 1.00 89.94 309 THR A C 1
ATOM 2478 O O . THR A 1 309 ? 17.371 -9.035 -0.095 1.00 89.94 309 THR A O 1
ATOM 2481 N N . GLU A 1 310 ? 19.030 -7.674 -0.747 1.00 88.81 310 GLU A N 1
ATOM 2482 C CA . GLU A 1 310 ? 18.697 -6.622 0.215 1.00 88.81 310 GLU A CA 1
ATOM 2483 C C . GLU A 1 310 ? 17.356 -5.936 -0.100 1.00 88.81 310 GLU A C 1
ATOM 2485 O O . GLU A 1 310 ? 16.629 -5.608 0.833 1.00 88.81 310 GLU A O 1
ATOM 2490 N N . GLU A 1 311 ? 16.962 -5.808 -1.375 1.00 87.88 311 GLU A N 1
ATOM 2491 C CA . GLU A 1 311 ? 15.633 -5.297 -1.754 1.00 87.88 311 GLU A CA 1
ATOM 2492 C C . GLU A 1 311 ? 14.525 -6.236 -1.275 1.00 87.88 311 GLU A C 1
ATOM 2494 O O . GLU A 1 311 ? 13.558 -5.801 -0.653 1.00 87.88 311 GLU A O 1
ATOM 2499 N N . VAL A 1 312 ? 14.702 -7.542 -1.497 1.00 90.19 312 VAL A N 1
ATOM 2500 C CA . VAL A 1 312 ? 13.748 -8.567 -1.047 1.00 90.19 312 VAL A CA 1
ATOM 2501 C C . VAL A 1 312 ? 13.654 -8.586 0.482 1.00 90.19 312 VAL A C 1
ATOM 2503 O O . VAL A 1 312 ? 12.558 -8.644 1.040 1.00 90.19 312 VAL A O 1
ATOM 2506 N N . LEU A 1 313 ? 14.798 -8.523 1.172 1.00 90.81 313 LEU A N 1
ATOM 2507 C CA . LEU A 1 313 ? 14.853 -8.491 2.635 1.00 90.81 313 LEU A CA 1
ATOM 2508 C C . LEU A 1 313 ? 14.211 -7.227 3.208 1.00 90.81 313 LEU A C 1
ATOM 2510 O O . LEU A 1 313 ? 13.564 -7.310 4.251 1.00 90.81 313 LEU A O 1
ATOM 2514 N N . LEU A 1 314 ? 14.360 -6.081 2.540 1.00 88.94 314 LEU A N 1
ATOM 2515 C CA . LEU A 1 314 ? 13.719 -4.838 2.949 1.00 88.94 314 LEU A CA 1
ATOM 2516 C C . LEU A 1 314 ? 12.195 -4.942 2.838 1.00 88.94 314 LEU A C 1
ATOM 2518 O O . LEU A 1 314 ? 11.522 -4.645 3.821 1.00 88.94 314 LEU A O 1
ATOM 2522 N N . SER A 1 315 ? 11.654 -5.449 1.726 1.00 88.75 315 SER A N 1
ATOM 2523 C CA . SER A 1 315 ? 10.201 -5.631 1.568 1.00 88.75 315 SER A CA 1
ATOM 2524 C C . SER A 1 315 ? 9.620 -6.626 2.579 1.00 88.75 315 SER A C 1
ATOM 2526 O O . SER A 1 315 ? 8.647 -6.335 3.276 1.00 88.75 315 SER A O 1
ATOM 2528 N N . VAL A 1 316 ? 10.264 -7.786 2.760 1.00 90.69 316 VAL A N 1
ATOM 2529 C CA . VAL A 1 316 ? 9.859 -8.759 3.795 1.00 90.69 316 VAL A CA 1
ATOM 2530 C C . VAL A 1 316 ? 9.958 -8.145 5.195 1.00 90.69 316 VAL A C 1
ATOM 2532 O O . VAL A 1 316 ? 9.092 -8.369 6.042 1.00 90.69 316 VAL A O 1
ATOM 2535 N N . GLY A 1 317 ? 11.001 -7.354 5.442 1.00 91.00 317 GLY A N 1
ATOM 2536 C CA . GLY A 1 317 ? 11.215 -6.653 6.696 1.00 91.00 317 GLY A CA 1
ATOM 2537 C C . GLY A 1 317 ? 10.148 -5.598 6.981 1.00 91.00 317 GLY A C 1
ATOM 2538 O O . GLY A 1 317 ? 9.658 -5.539 8.105 1.00 91.00 317 GLY A O 1
ATOM 2539 N N . LEU A 1 318 ? 9.732 -4.818 5.980 1.00 88.19 318 LEU A N 1
ATOM 2540 C CA . LEU A 1 318 ? 8.655 -3.831 6.103 1.00 88.19 318 LEU A CA 1
ATOM 2541 C C . LEU A 1 318 ? 7.316 -4.498 6.435 1.00 88.19 318 LEU A C 1
ATOM 2543 O O . LEU A 1 318 ? 6.663 -4.086 7.395 1.00 88.19 318 LEU A O 1
ATOM 2547 N N . VAL A 1 319 ? 6.961 -5.588 5.746 1.00 88.69 319 VAL A N 1
ATOM 2548 C CA . VAL A 1 319 ? 5.766 -6.388 6.078 1.00 88.69 319 VAL A CA 1
ATOM 2549 C C . VAL A 1 319 ? 5.859 -6.958 7.497 1.00 88.69 319 VAL A C 1
ATOM 2551 O O . VAL A 1 319 ? 4.889 -6.944 8.257 1.00 88.69 319 VAL A O 1
ATOM 2554 N N . ALA A 1 320 ? 7.034 -7.436 7.907 1.00 89.81 320 ALA A N 1
ATOM 2555 C CA . ALA A 1 320 ? 7.237 -7.949 9.258 1.00 89.81 320 ALA A CA 1
ATOM 2556 C C . ALA A 1 320 ? 7.115 -6.852 10.331 1.00 89.81 320 ALA A C 1
ATOM 2558 O O . ALA A 1 320 ? 6.557 -7.114 11.402 1.00 89.81 320 ALA A O 1
ATOM 2559 N N . ILE A 1 321 ? 7.596 -5.633 10.056 1.00 90.06 321 ILE A N 1
ATOM 2560 C CA . ILE A 1 321 ? 7.415 -4.451 10.914 1.00 90.06 321 ILE A CA 1
ATOM 2561 C C . ILE A 1 321 ? 5.928 -4.108 11.019 1.00 90.06 321 ILE A C 1
ATOM 2563 O O . ILE A 1 321 ? 5.446 -3.873 12.127 1.00 90.06 321 ILE A O 1
ATOM 2567 N N . GLU A 1 322 ? 5.193 -4.142 9.907 1.00 86.25 322 GLU A N 1
ATOM 2568 C CA . GLU A 1 322 ? 3.751 -3.884 9.867 1.00 86.25 322 GLU A CA 1
ATOM 2569 C C . GLU A 1 322 ? 2.977 -4.860 10.753 1.00 86.25 322 GLU A C 1
ATOM 2571 O O . GLU A 1 322 ? 2.264 -4.451 11.674 1.00 86.25 322 GLU A O 1
ATOM 2576 N N . ILE A 1 323 ? 3.174 -6.163 10.533 1.00 86.62 323 ILE A N 1
ATOM 2577 C CA . ILE A 1 323 ? 2.499 -7.216 11.295 1.00 86.62 323 ILE A CA 1
ATOM 2578 C C . ILE A 1 323 ? 2.869 -7.112 12.779 1.00 86.62 323 ILE A C 1
ATOM 2580 O O . ILE A 1 323 ? 1.998 -7.182 13.648 1.00 86.62 323 ILE A O 1
ATOM 2584 N N . SER A 1 324 ? 4.151 -6.908 13.091 1.00 87.06 324 SER A N 1
ATOM 2585 C CA . SER A 1 324 ? 4.632 -6.782 14.471 1.00 87.06 324 SER A CA 1
ATOM 2586 C C . SER A 1 324 ? 4.043 -5.557 15.175 1.00 87.06 324 SER A C 1
ATOM 2588 O O . SER A 1 324 ? 3.564 -5.666 16.307 1.00 87.06 324 SER A O 1
ATOM 2590 N N . GLY A 1 325 ? 4.030 -4.404 14.502 1.00 85.81 325 GLY A N 1
ATOM 2591 C CA . GLY A 1 325 ? 3.448 -3.161 15.002 1.00 85.81 325 GLY A CA 1
ATOM 2592 C C . GLY A 1 325 ? 1.950 -3.299 15.253 1.00 85.81 325 GLY A C 1
ATOM 2593 O O . GLY A 1 325 ? 1.476 -2.981 16.347 1.00 85.81 325 GLY A O 1
ATOM 2594 N N . TYR A 1 326 ? 1.217 -3.869 14.294 1.00 83.06 326 TYR A N 1
ATOM 2595 C CA . TYR A 1 326 ? -0.208 -4.150 14.436 1.00 83.06 326 TYR A CA 1
ATOM 2596 C C . TYR A 1 326 ? -0.486 -5.056 15.645 1.00 83.06 326 TYR A C 1
ATOM 2598 O O . TYR A 1 326 ? -1.297 -4.710 16.508 1.00 83.06 326 TYR A O 1
ATOM 2606 N N . LEU A 1 327 ? 0.238 -6.178 15.768 1.00 82.38 327 LEU A N 1
ATOM 2607 C CA . LEU A 1 327 ? 0.095 -7.134 16.874 1.00 82.38 327 LEU A CA 1
ATOM 2608 C C . LEU A 1 327 ? 0.395 -6.522 18.249 1.00 82.38 327 LEU A C 1
ATOM 2610 O O . LEU A 1 327 ? -0.233 -6.898 19.243 1.00 82.38 327 LEU A O 1
ATOM 2614 N N . LEU A 1 328 ? 1.352 -5.598 18.332 1.00 84.19 328 LEU A N 1
ATOM 2615 C CA . LEU A 1 328 ? 1.648 -4.874 19.567 1.00 84.19 328 LEU A CA 1
ATOM 2616 C C . LEU A 1 328 ? 0.529 -3.890 19.911 1.00 84.19 328 LEU A C 1
ATOM 2618 O O . LEU A 1 328 ? 0.080 -3.847 21.059 1.00 84.19 328 LEU A O 1
ATOM 2622 N N . ILE A 1 329 ? 0.028 -3.138 18.930 1.00 81.62 329 ILE A N 1
ATOM 2623 C CA . ILE A 1 329 ? -1.008 -2.136 19.175 1.00 81.62 329 ILE A CA 1
ATOM 2624 C C . ILE A 1 329 ? -2.334 -2.769 19.600 1.00 81.62 329 ILE A C 1
ATOM 2626 O O . ILE A 1 329 ? -2.926 -2.296 20.570 1.00 81.62 329 ILE A O 1
ATOM 2630 N N . ILE A 1 330 ? -2.784 -3.858 18.971 1.00 77.75 330 ILE A N 1
ATOM 2631 C CA . ILE A 1 330 ? -4.040 -4.522 19.378 1.00 77.75 330 ILE A CA 1
ATOM 2632 C C . ILE A 1 330 ? -3.997 -5.040 20.827 1.00 77.75 330 ILE A C 1
ATOM 2634 O O . ILE A 1 330 ? -5.035 -5.179 21.477 1.00 77.75 330 ILE A O 1
ATOM 2638 N N . LYS A 1 331 ? -2.798 -5.315 21.356 1.00 76.12 331 LYS A N 1
ATOM 2639 C CA . LYS A 1 331 ? -2.601 -5.708 22.758 1.00 76.12 331 LYS A CA 1
ATOM 2640 C C . LYS A 1 331 ? -2.568 -4.519 23.704 1.00 76.12 331 LYS A C 1
ATOM 2642 O O . LYS A 1 331 ? -2.962 -4.661 24.857 1.00 76.12 331 LYS A O 1
ATOM 2647 N N . LEU A 1 332 ? -2.076 -3.374 23.239 1.00 77.81 332 LEU A N 1
ATOM 2648 C CA . LEU A 1 332 ? -1.893 -2.169 24.046 1.00 77.81 332 LEU A CA 1
ATOM 2649 C C . LEU A 1 332 ? -3.105 -1.233 24.025 1.00 77.81 332 LEU A C 1
ATOM 2651 O O . LEU A 1 332 ? -3.220 -0.391 24.918 1.00 77.81 332 LEU A O 1
ATOM 2655 N N . MET A 1 333 ? -3.962 -1.314 23.006 1.00 77.56 333 MET A N 1
ATOM 2656 C CA . MET A 1 333 ? -5.048 -0.363 22.763 1.00 77.56 333 MET A CA 1
ATOM 2657 C C . MET A 1 333 ? -6.412 -1.053 22.625 1.00 77.56 333 MET A C 1
ATOM 2659 O O . MET A 1 333 ? -6.478 -2.176 22.120 1.00 77.56 333 MET A O 1
ATOM 2663 N N . PRO A 1 334 ? -7.510 -0.388 23.042 1.00 67.00 334 PRO A N 1
ATOM 2664 C CA . PRO A 1 334 ? -8.874 -0.909 22.940 1.00 67.00 334 PRO A CA 1
ATOM 2665 C C . PRO A 1 334 ? -9.396 -0.841 21.497 1.00 67.00 334 PRO A C 1
ATOM 2667 O O . PRO A 1 334 ? -10.222 -0.001 21.134 1.00 67.00 334 PRO A O 1
ATOM 2670 N N . VAL A 1 335 ? -8.869 -1.730 20.656 1.00 68.75 335 VAL A N 1
ATOM 2671 C CA . VAL A 1 335 ? -9.147 -1.772 19.213 1.00 68.75 335 VAL A CA 1
ATOM 2672 C C . VAL A 1 335 ? -10.199 -2.829 18.885 1.00 68.75 335 VAL A C 1
ATOM 2674 O O . VAL A 1 335 ? -11.069 -2.595 18.051 1.00 68.75 335 VAL A O 1
ATOM 2677 N N . LEU A 1 336 ? -10.160 -3.984 19.554 1.00 65.88 336 LEU A N 1
ATOM 2678 C CA . LEU A 1 336 ? -11.075 -5.087 19.269 1.00 65.88 336 LEU A CA 1
ATOM 2679 C C . LEU A 1 336 ? -12.408 -4.920 20.018 1.00 65.88 336 LEU A C 1
ATOM 2681 O O . LEU A 1 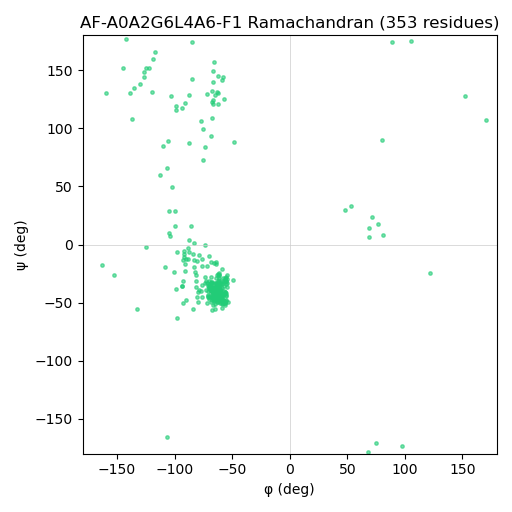336 ? -12.424 -4.454 21.161 1.00 65.88 336 LEU A O 1
ATOM 2685 N N . PRO A 1 337 ? -13.539 -5.277 19.390 1.00 50.84 337 PRO A N 1
ATOM 2686 C CA . PRO A 1 337 ? -14.833 -5.300 20.061 1.00 50.84 337 PRO A CA 1
ATOM 2687 C C . PRO A 1 337 ? -14.854 -6.413 21.116 1.00 50.84 337 PRO A C 1
ATOM 2689 O O . PRO A 1 337 ? -14.487 -7.552 20.822 1.00 50.84 337 PRO A O 1
ATOM 2692 N N . THR A 1 338 ? -15.297 -6.119 22.342 1.00 49.56 338 THR A N 1
ATOM 2693 C CA . THR A 1 338 ? -15.566 -7.187 23.315 1.00 49.56 338 THR A CA 1
ATOM 2694 C C . THR A 1 338 ? -16.988 -7.701 23.162 1.00 49.56 338 THR A C 1
ATOM 2696 O O . THR A 1 338 ? -17.946 -6.931 23.172 1.00 49.56 338 THR A O 1
ATOM 2699 N N . LEU A 1 339 ? -17.137 -9.023 23.045 1.00 40.91 339 LEU A N 1
ATOM 2700 C CA . LEU A 1 339 ? -18.425 -9.665 23.282 1.00 40.91 339 LEU A CA 1
ATOM 2701 C C . LEU A 1 339 ? -18.748 -9.493 24.767 1.00 40.91 339 LEU A C 1
ATOM 2703 O O . LEU A 1 339 ? -17.984 -9.931 25.632 1.00 40.91 339 LEU A O 1
ATOM 2707 N N . THR A 1 340 ? -19.868 -8.845 25.082 1.00 42.66 340 THR A N 1
ATOM 2708 C CA . THR A 1 340 ? -20.333 -8.744 26.468 1.00 42.66 340 THR A CA 1
ATOM 2709 C C . THR A 1 340 ? -20.542 -10.163 27.013 1.00 42.66 340 THR A C 1
ATOM 2711 O O . THR A 1 340 ? -21.035 -11.033 26.293 1.00 42.66 340 THR A O 1
ATOM 2714 N N . LYS A 1 341 ? -20.203 -10.433 28.284 1.00 41.78 341 LYS A N 1
ATOM 2715 C CA . LYS A 1 341 ? -20.390 -11.765 28.911 1.00 41.78 341 LYS A CA 1
ATOM 2716 C C . LYS A 1 341 ? -21.803 -12.345 28.701 1.00 41.78 341 LYS A C 1
ATOM 2718 O O . LYS A 1 341 ? -21.944 -13.560 28.602 1.00 41.78 341 LYS A O 1
ATOM 2723 N N . SER A 1 342 ? -22.832 -11.498 28.592 1.00 43.19 342 SER A N 1
ATOM 2724 C CA . SER A 1 342 ? -24.205 -11.914 28.272 1.00 43.19 342 SER A CA 1
ATOM 2725 C C . SER A 1 342 ? -24.347 -12.473 26.850 1.00 43.19 342 SER A C 1
ATOM 2727 O O . SER A 1 342 ? -24.945 -13.529 26.673 1.00 43.19 342 SER A O 1
ATOM 2729 N N . GLN A 1 343 ? -23.746 -11.823 25.850 1.00 45.69 343 GLN A N 1
ATOM 2730 C CA . GLN A 1 343 ? -23.752 -12.260 24.450 1.00 45.69 343 GLN A CA 1
ATOM 2731 C C . GLN A 1 343 ? -22.931 -13.537 24.254 1.00 45.69 343 GLN A C 1
ATOM 2733 O O . GLN A 1 343 ? -23.363 -14.439 23.543 1.00 45.69 343 GLN A O 1
ATOM 2738 N N . PHE A 1 344 ? -21.797 -13.659 24.949 1.00 47.88 344 PHE A N 1
ATOM 2739 C CA . PHE A 1 344 ? -20.983 -14.875 24.930 1.00 47.88 344 PHE A CA 1
ATOM 2740 C C . PHE A 1 344 ? -21.747 -16.084 25.497 1.00 47.88 344 PHE A C 1
ATOM 2742 O O . PHE A 1 344 ? -21.707 -17.167 24.918 1.00 47.88 344 PHE A O 1
ATOM 2749 N N . ASN A 1 345 ? -22.496 -15.899 26.592 1.00 48.28 345 ASN A N 1
ATOM 2750 C CA . ASN A 1 345 ? -23.332 -16.951 27.180 1.00 48.28 345 ASN A CA 1
ATOM 2751 C C . ASN A 1 345 ? -24.541 -17.310 26.298 1.00 48.28 345 ASN A C 1
ATOM 2753 O O . ASN A 1 345 ? -24.854 -18.489 26.167 1.00 48.28 345 ASN A O 1
ATOM 2757 N N . LEU A 1 346 ? -25.176 -16.329 25.646 1.00 51.28 346 LEU A N 1
ATOM 2758 C CA . LEU A 1 346 ? -26.253 -16.552 24.669 1.00 51.28 346 LEU A CA 1
ATOM 2759 C C . LEU A 1 346 ? -25.769 -17.334 23.442 1.00 51.28 346 LEU A C 1
ATOM 2761 O O . LEU A 1 346 ? -26.426 -18.277 23.014 1.00 51.28 346 LEU A O 1
ATOM 2765 N N . GLN A 1 347 ? -24.594 -17.001 22.912 1.00 48.81 347 GLN A N 1
ATOM 2766 C CA . GLN A 1 347 ? -24.006 -17.692 21.763 1.00 48.81 347 GLN A CA 1
ATOM 2767 C C . GLN A 1 347 ? -23.573 -19.124 22.119 1.00 48.81 347 GLN A C 1
ATOM 2769 O O . GLN A 1 347 ? -23.701 -20.041 21.309 1.00 48.81 347 GLN A O 1
ATOM 2774 N N . ARG A 1 348 ? -23.134 -19.350 23.366 1.00 48.00 348 ARG A N 1
ATOM 2775 C CA . ARG A 1 348 ? -22.862 -20.691 23.904 1.00 48.00 348 ARG A CA 1
ATOM 2776 C C . ARG A 1 348 ? -24.133 -21.509 24.136 1.00 48.00 348 ARG A C 1
ATOM 2778 O O . ARG A 1 348 ? -24.104 -22.712 23.914 1.00 48.00 348 ARG A O 1
ATOM 2785 N N . ALA A 1 349 ? -25.225 -20.874 24.558 1.00 53.94 349 ALA A N 1
ATOM 2786 C CA . ALA A 1 349 ? -26.528 -21.520 24.692 1.00 53.94 349 ALA A CA 1
ATOM 2787 C C . ALA A 1 349 ? -27.109 -21.904 23.321 1.00 53.94 349 ALA A C 1
ATOM 2789 O O . ALA A 1 349 ? -27.616 -23.009 23.164 1.00 53.94 349 ALA A O 1
ATOM 2790 N N . HIS A 1 350 ? -26.951 -21.043 22.310 1.00 50.38 350 HIS A N 1
ATOM 2791 C CA . HIS A 1 350 ? -27.410 -21.308 20.945 1.00 50.38 350 HIS A CA 1
ATOM 2792 C C . HIS A 1 350 ? -26.615 -22.435 20.263 1.00 50.38 350 HIS A C 1
ATOM 2794 O O . HIS A 1 350 ? -27.201 -23.287 19.609 1.00 50.38 350 HIS A O 1
ATOM 2800 N N . ASN A 1 351 ? -25.296 -22.493 20.478 1.00 50.06 351 ASN A N 1
ATOM 2801 C CA . ASN A 1 351 ? -24.438 -23.564 19.949 1.00 50.06 351 ASN A CA 1
ATOM 2802 C C . ASN A 1 351 ? -24.443 -24.841 20.814 1.00 50.06 351 ASN A C 1
ATOM 2804 O O . ASN A 1 351 ? -23.929 -25.874 20.396 1.00 50.06 351 ASN A O 1
ATOM 2808 N N . GLY A 1 352 ? -24.966 -24.772 22.041 1.00 49.19 352 GLY A N 1
ATOM 2809 C CA . GLY A 1 352 ? -25.100 -25.907 22.957 1.00 49.19 352 GLY A CA 1
ATOM 2810 C C . GLY A 1 352 ? -26.437 -26.644 22.848 1.00 49.19 352 GLY A C 1
ATOM 2811 O O . GLY A 1 352 ? -26.561 -27.718 23.427 1.00 49.19 352 GLY A O 1
ATOM 2812 N N . GLY A 1 353 ? -27.415 -26.078 22.128 1.00 45.22 353 GLY A N 1
ATOM 2813 C CA . GLY A 1 353 ? -28.736 -26.670 21.887 1.00 45.22 353 GLY A CA 1
ATOM 2814 C C . GLY A 1 353 ? -28.851 -27.513 20.611 1.00 45.22 353 GLY A C 1
ATOM 2815 O O . GLY A 1 353 ? -29.886 -28.132 20.402 1.00 45.22 353 GLY A O 1
ATOM 2816 N N . GLU A 1 354 ? -27.809 -27.560 19.773 1.00 43.44 354 GLU A N 1
ATOM 2817 C CA . GLU A 1 354 ? -27.735 -28.405 18.565 1.00 43.44 354 GLU A CA 1
ATOM 2818 C C . GLU A 1 354 ? -26.871 -29.661 18.791 1.00 43.44 354 GLU A C 1
ATOM 2820 O O . GLU A 1 354 ? -25.960 -29.964 18.016 1.00 43.44 354 GLU A O 1
ATOM 2825 N N . LYS A 1 355 ? -27.127 -30.398 19.876 1.00 37.38 355 LYS A N 1
ATOM 2826 C CA . LYS A 1 355 ? -26.615 -31.765 20.043 1.00 37.38 355 LYS A CA 1
ATOM 2827 C C . LYS A 1 355 ? -27.735 -32.753 20.282 1.00 37.38 355 LYS A C 1
ATOM 2829 O O . LYS A 1 355 ? -28.586 -32.455 21.147 1.00 37.38 355 LYS A O 1
#

Sequence (355 aa):
MSEHHHNPLGGRLLNWPLLFFAPFAMLGIFVIFHRLIFGIGAVTDLNGGYPWGLWIAFDLLVGTGFACGGWALAWTVYVFNQGQYHALVRPALLASLFGYSLGGLSIVMDVGRWWNLPYFYIPGFFNTNSVLFETATCMTIYVGVVAIEFAPVILEKFGWHVPLRTLNRIMFAVIALGALLPTMHQSSMGSLFIAAGDKIHEETPLLYQLTKVIDVFLMIFLSVRFGELFLTNKVEYLVTGNLLCFLFWLETFLLMFPLLVFHWDKLRRDARFLFLGALSMLAGAALWRMNLSLFAYNPGGGFHYFPKTEEVLLSVGLVAIEISGYLLIIKLMPVLPTLTKSQFNLQRAHNGGEK

Solvent-accessible surface area (backbone atoms only — not comparable to full-atom values): 19470 Å² total; per-residue (Å²): 130,85,86,73,54,50,45,43,70,54,80,70,86,81,39,71,70,45,63,65,29,44,62,41,22,52,50,13,52,49,47,51,51,50,30,74,74,65,30,58,71,76,39,39,53,68,45,99,58,41,85,62,54,60,45,48,33,39,44,38,57,34,37,31,59,58,17,48,51,16,52,54,50,36,51,36,22,61,71,72,48,77,43,80,55,50,61,54,30,50,52,24,43,50,48,17,44,48,30,43,49,49,26,52,48,48,52,55,74,60,46,76,62,48,87,57,52,68,48,77,76,40,93,85,66,73,55,88,88,37,52,68,48,53,28,54,50,32,51,53,54,40,48,50,37,46,49,57,71,49,38,54,54,56,31,60,75,72,66,43,63,69,65,42,55,56,48,62,70,49,40,66,60,46,53,51,49,54,57,49,33,57,57,50,29,57,48,33,57,53,50,49,54,47,74,71,49,102,78,72,82,89,88,84,88,82,89,80,79,74,80,72,34,70,60,51,47,51,50,48,52,52,50,52,55,55,46,50,32,60,76,68,70,48,56,64,58,73,69,68,77,44,72,67,32,52,51,52,51,53,27,49,50,24,50,46,48,29,48,54,30,64,72,34,71,76,38,53,73,33,70,66,45,47,51,52,20,53,51,30,36,51,52,14,55,38,46,49,48,30,36,60,59,55,73,69,51,72,74,53,97,82,66,79,78,65,80,31,70,53,34,55,44,33,40,52,5,50,53,21,40,48,54,39,51,51,60,50,44,41,36,74,35,47,36,46,62,50,76,51,73,67,56,51,51,50,55,48,52,62,68,62,66,78,118

Mean predicted aligned error: 10.49 Å

Nearest PDB structures (foldseek):
  8x64-assembly1_B  TM=2.145E-01  e=6.769E-01  Homo sapiens
  7v9m-assembly1_R  TM=2.298E-01  e=3.280E+00  Homo sapiens
  8hvi-assembly1_R  TM=2.218E-01  e=2.753E+00  Escherichia coli
  8pr2-assembly1_m  TM=2.144E-01  e=6.912E+00  Homo sapiens
  8jd1-assembly1_3  TM=2.044E-01  e=4.659E+00  Homo sapiens

Foldseek 3Di:
DPPQFFDFPADDLDDPLLVVLVVLLVLLVVLLVVCVPVFDVVQWPADPLQLDDPCCLFLQQLLLVVLVQLLLVLCCCVPVVVNPVVLSNLLSLLLNLLSLVLSLVSVCSSPRPSVCVVLLVDPPSQDPVDLVSLLNVLSVVLNVLSCLVNVLQVCVVVVPPVVNVVSVVCNVVSSVSNVPSVVRNVVSVVVVLVVLDPDDDDDDDDDDDPDVPLLVVLVVVVVVVVVVCVVVVVCVLCVPPDPLNVLVVLLNVLSVQLNVLVVDPVNVVDPVSNVSNVVSNSVSSSSVSCSSSPVVRDSDPPDDGDTDPSSVSNNSNSVSCSVSVSSSDSNVTSRGGDDDPVNVVVVCVVVVPPD

pLDDT: mean 75.72, std 14.91, range [27.58, 93.25]

Radius of gyration: 22.4 Å; Cα contacts (8 Å, |Δi|>4): 384; chains: 1; bounding box: 54×60×62 Å

Secondary structure (DSSP, 8-state):
-----EE---S-SS-HHHHHHHHHHHHHHHHHHHHHHH-HHHH----SS--S-HHIIIIIIIHHHHHHHHHHHHHIIIIISTTTTGGGHHHHHHHHHHHHHHHHHHHHHH-TTGGGGGGGGSTTS--TT-HHHHHHHHHHHHHHHHHHHHHHHHHHHHT-HHHHHHHHHHHHHHHHHHHHHHHHHHHHHHHHHHTTSSS----------TTSHHHHHHHHHHHHHHHHHHHTT-GGGGTS-SHHHHHHHHHHHHHHHHHHHHH-HHHHT-HHHHHHHHHHHHHHHHHHHHIIIIIS---STT------HHHHHHHHHHHHHHHHHHHHHHHHSS-EEPPPHHHHHHHHHHHHS--